Protein AF-A0A9X3DF32-F1 (afdb_monomer)

pLDDT: mean 88.27, std 15.19, range [35.31, 98.75]

Solvent-accessible surface area (backbone atoms only — not comparable to full-atom values): 14209 Å² total; per-residue (Å²): 142,81,86,82,78,83,81,80,78,79,77,72,54,71,58,61,55,16,56,34,82,54,33,46,72,57,99,49,36,36,21,33,67,33,23,37,42,31,46,36,68,63,51,36,52,35,38,39,35,19,18,46,35,99,80,64,80,53,71,38,83,67,62,45,58,35,41,64,46,52,42,48,76,46,46,18,58,35,102,88,40,64,68,67,68,46,71,73,42,66,46,81,76,44,82,44,66,54,36,41,29,36,37,12,28,32,34,43,93,45,34,39,39,38,30,38,37,39,36,38,53,81,36,41,30,46,37,45,32,39,38,34,26,68,31,67,48,53,29,51,28,43,36,39,41,47,29,21,23,51,86,24,50,48,28,32,22,42,57,86,40,83,28,47,74,48,64,77,65,46,70,44,44,47,87,42,45,95,83,38,56,67,32,39,35,41,15,28,69,54,32,29,42,36,41,37,53,64,79,58,90,61,35,96,49,87,80,30,43,37,43,54,40,49,93,48,53,12,34,36,37,36,32,75,51,92,83,25,33,30,38,38,36,36,22,41,70,47,79,41,49,56,72,38,32,33,30,57,41,36,36,41,33,56,39,61,46,62,60,89,84,73,45,90,51,44,46,61,51,48,51,60,62,71,73,107

Sequence (276 aa):
MARSIFFILAFFSFSASAQQKPISIINKVISIYGRELEINADGFPKQIKSYYDWEFNKFGFKPTNLLYEPIHFHYFTSPKTQEKLVISTFDIISNTTDSVVWNATSSSDNISQYVRAKMSEDGFVDLRVRIKALKAVVFSTINFHIPFEKNAAKYVVGLGNHGYLRPDTVKWSWKLADKISPAVLIGNDNAALYINIDQSKKSETLSAQNGWRNDDKGTMQVNIKGSSMLTEFSTGVVSLKAGDELTFNFNLLVTPIDRKDGRRDLQKRFNKYHSR

Secondary structure (DSSP, 8-state):
-------------HHHHHT-SS-EEETTEEEETTEEEEEPTTSSEEEEEEEE-TTSSSEEEEEEE-BSS--EEEEEEETTEE--PEEEEEEEEEE-SSEEEEEEEEE-SSEEEEEEEEEETTSEEEEEEEEEESS-EEESEEEEEEEEEGGG--EEEETTEEEEEPPSEEEEEGGGTTTS-SEEEEE-SS-EEEEEE---SS-SSTTEEETTTTTTT-EEEEEEETTEEEEEEE---EEE-TT-EEE--EEEEEE---STT----HHHHHHHHHT-

Organism: NCBI:txid454586

Nearest PDB structures (foldseek):
  2cwt-assembly1_B  TM=4.378E-01  e=3.797E-04  Arthrobacter globiformis
  2yx9-assembly1_B  TM=4.466E-01  e=1.256E-03  Arthrobacter globiformis
  5kew-assembly3_F  TM=2.435E-01  e=6.879E-01  Vibrio parahaemolyticus RIMD 2210633
  5dl7-assembly1_A  TM=1.550E-01  e=1.026E-01  Acinetobacter baumannii AB307-0294
  3sy9-assembly3_C  TM=1.312E-01  e=5.242E-01  Pseudomonas aeruginosa

Structure (mmCIF, N/CA/C/O backbone):
data_AF-A0A9X3DF32-F1
#
_entry.id   AF-A0A9X3DF32-F1
#
loop_
_atom_site.group_PDB
_atom_site.id
_atom_site.type_symbol
_atom_site.label_atom_id
_atom_site.label_alt_id
_atom_site.label_comp_id
_atom_site.label_asym_id
_atom_site.label_entity_id
_atom_site.label_seq_id
_atom_site.pdbx_PDB_ins_code
_atom_site.Cartn_x
_atom_site.Cartn_y
_atom_site.Cartn_z
_atom_site.occupancy
_atom_site.B_iso_or_equiv
_atom_site.auth_seq_id
_atom_site.auth_comp_id
_atom_site.auth_asym_id
_atom_site.auth_atom_id
_atom_site.pdbx_PDB_model_num
ATOM 1 N N . MET A 1 1 ? -2.295 52.821 -28.243 1.00 39.28 1 MET A N 1
ATOM 2 C CA . MET A 1 1 ? -1.293 51.964 -27.574 1.00 39.28 1 MET A CA 1
ATOM 3 C C . MET A 1 1 ? -2.028 50.877 -26.810 1.00 39.28 1 MET A C 1
ATOM 5 O O . MET A 1 1 ? -2.664 51.191 -25.818 1.00 39.28 1 MET A O 1
ATOM 9 N N . ALA A 1 2 ? -1.984 49.631 -27.272 1.00 35.31 2 ALA A N 1
ATOM 10 C CA . ALA A 1 2 ? -2.442 48.479 -26.501 1.00 35.31 2 ALA A CA 1
ATOM 11 C C . ALA A 1 2 ? -1.429 47.356 -26.742 1.00 35.31 2 ALA A C 1
ATOM 13 O O . ALA A 1 2 ? -1.291 46.873 -27.863 1.00 35.31 2 ALA A O 1
ATOM 14 N N . ARG A 1 3 ? -0.635 47.027 -25.719 1.00 39.16 3 ARG A N 1
ATOM 15 C CA . ARG A 1 3 ? 0.293 45.894 -25.752 1.00 39.16 3 ARG A CA 1
ATOM 16 C C . ARG A 1 3 ? -0.473 44.656 -25.300 1.00 39.16 3 ARG A C 1
ATOM 18 O O . ARG A 1 3 ? -0.745 44.512 -24.113 1.00 39.16 3 ARG A O 1
ATOM 25 N N . SER A 1 4 ? -0.804 43.774 -26.238 1.00 38.38 4 SER A N 1
ATOM 26 C CA . SER A 1 4 ? -1.244 42.417 -25.914 1.00 38.38 4 SER A CA 1
ATOM 27 C C . SER A 1 4 ? -0.050 41.624 -25.390 1.00 38.38 4 SER A C 1
ATOM 29 O O . SER A 1 4 ? 0.900 41.354 -26.123 1.00 38.38 4 SER A O 1
ATOM 31 N N . ILE A 1 5 ? -0.091 41.282 -24.105 1.00 43.88 5 ILE A N 1
ATOM 32 C CA . ILE A 1 5 ? 0.831 40.337 -23.475 1.00 43.88 5 ILE A CA 1
ATOM 33 C C . ILE A 1 5 ? 0.332 38.935 -23.831 1.00 43.88 5 ILE A C 1
ATOM 35 O O . ILE A 1 5 ? -0.721 38.507 -23.364 1.00 43.88 5 ILE A O 1
ATOM 39 N N . PHE A 1 6 ? 1.075 38.228 -24.681 1.00 35.78 6 PHE A N 1
ATOM 40 C CA . PHE A 1 6 ? 0.884 36.797 -24.900 1.00 35.78 6 PHE A CA 1
ATOM 41 C C . PHE A 1 6 ? 1.373 36.044 -23.656 1.00 35.78 6 PHE A C 1
ATOM 43 O O . PHE A 1 6 ? 2.575 35.941 -23.417 1.00 35.78 6 PHE A O 1
ATOM 50 N N . PHE A 1 7 ? 0.446 35.504 -22.866 1.00 38.59 7 PHE A N 1
ATOM 51 C CA . PHE A 1 7 ? 0.762 34.452 -21.903 1.00 38.59 7 PHE A CA 1
ATOM 52 C C . PHE A 1 7 ? 0.929 33.138 -22.673 1.00 38.59 7 PHE A C 1
ATOM 54 O O . PHE A 1 7 ? -0.046 32.528 -23.106 1.00 38.59 7 PHE A O 1
ATOM 61 N N . ILE A 1 8 ? 2.173 32.701 -22.861 1.00 37.88 8 ILE A N 1
ATOM 62 C CA . ILE A 1 8 ? 2.468 31.340 -23.311 1.00 37.88 8 ILE A CA 1
ATOM 63 C C . ILE A 1 8 ? 2.260 30.425 -22.099 1.00 37.88 8 ILE A C 1
ATOM 65 O O . ILE A 1 8 ? 3.130 30.320 -21.237 1.00 37.88 8 ILE A O 1
ATOM 69 N N . LEU A 1 9 ? 1.097 29.771 -22.010 1.00 38.19 9 LEU A N 1
ATOM 70 C CA . LEU A 1 9 ? 0.950 28.586 -21.164 1.00 38.19 9 LEU A CA 1
ATOM 71 C C . LEU A 1 9 ? 1.802 27.475 -21.787 1.00 38.19 9 LEU A C 1
ATOM 73 O O . LEU A 1 9 ? 1.407 26.853 -22.774 1.00 38.19 9 LEU A O 1
ATOM 77 N N . ALA A 1 10 ? 2.982 27.230 -21.226 1.00 38.69 10 ALA A N 1
ATOM 78 C CA . ALA A 1 10 ? 3.775 26.059 -21.563 1.00 38.69 10 ALA A CA 1
ATOM 79 C C . ALA A 1 10 ? 3.052 24.804 -21.044 1.00 38.69 10 ALA A C 1
ATOM 81 O O . ALA A 1 10 ? 3.208 24.407 -19.891 1.00 38.69 10 ALA A O 1
ATOM 82 N N . PHE A 1 11 ? 2.248 24.173 -21.901 1.00 38.78 11 PHE A N 1
ATOM 83 C CA . PHE A 1 11 ? 1.835 22.787 -21.713 1.00 38.78 11 PHE A CA 1
ATOM 84 C C . PHE A 1 11 ? 3.073 21.907 -21.906 1.00 38.78 11 PHE A C 1
ATOM 86 O O . PHE A 1 11 ? 3.357 21.444 -23.009 1.00 38.78 11 PHE A O 1
ATOM 93 N N . PHE A 1 12 ? 3.840 21.682 -20.839 1.00 43.97 12 PHE A N 1
ATOM 94 C CA . PHE A 1 12 ? 4.735 20.532 -20.818 1.00 43.97 12 PHE A CA 1
ATOM 95 C C . PHE A 1 12 ? 3.859 19.288 -20.974 1.00 43.97 12 PHE A C 1
ATOM 97 O O . PHE A 1 12 ? 3.028 18.984 -20.120 1.00 43.97 12 PHE A O 1
ATOM 104 N N . SER A 1 13 ? 3.999 18.590 -22.100 1.00 51.50 13 SER A N 1
ATOM 105 C CA . SER A 1 13 ? 3.385 17.279 -22.293 1.00 51.50 13 SER A CA 1
ATOM 106 C C . SER A 1 13 ? 3.811 16.373 -21.134 1.00 51.50 13 SER A C 1
ATOM 108 O O . SER A 1 13 ? 5.007 16.301 -20.863 1.00 51.50 13 SER A O 1
ATOM 110 N N . PHE A 1 14 ? 2.881 15.676 -20.474 1.00 55.56 14 PHE A N 1
ATOM 111 C CA . PHE A 1 14 ? 3.144 14.801 -19.312 1.00 55.56 14 PHE A CA 1
ATOM 112 C C . PHE A 1 14 ? 4.290 13.787 -19.524 1.00 55.56 14 PHE A C 1
ATOM 114 O O . PHE A 1 14 ? 4.985 13.408 -18.587 1.00 55.56 14 PHE A O 1
ATOM 121 N N . SER A 1 15 ? 4.575 13.398 -20.772 1.00 59.59 15 SER A N 1
ATOM 122 C CA . SER A 1 15 ? 5.744 12.573 -21.093 1.00 59.59 15 SER A CA 1
ATOM 123 C C . SER A 1 15 ? 7.075 13.251 -20.755 1.00 59.59 15 SER A C 1
ATOM 125 O O . SER A 1 15 ? 8.025 12.549 -20.459 1.00 59.59 15 SER A O 1
ATOM 127 N N . ALA A 1 16 ? 7.174 14.581 -20.799 1.00 61.19 16 ALA A N 1
ATOM 128 C CA . ALA A 1 16 ? 8.402 15.329 -20.532 1.00 61.19 16 ALA A CA 1
ATOM 129 C C . ALA A 1 16 ? 8.668 15.518 -19.028 1.00 61.19 16 ALA A C 1
ATOM 131 O O . ALA A 1 16 ? 9.825 15.479 -18.615 1.00 61.19 16 ALA A O 1
ATOM 132 N N . SER A 1 17 ? 7.628 15.676 -18.197 1.00 62.31 17 SER A N 1
ATOM 133 C CA . SER A 1 17 ? 7.782 15.779 -16.735 1.00 62.31 17 SER A CA 1
ATOM 134 C C . SER A 1 17 ? 8.266 14.468 -16.126 1.00 62.31 17 SER A C 1
ATOM 136 O O . SER A 1 17 ? 9.195 14.475 -15.322 1.00 62.31 17 SER A O 1
ATOM 138 N N . ALA A 1 18 ? 7.724 13.335 -16.582 1.00 63.16 18 ALA A N 1
ATOM 139 C CA . ALA A 1 18 ? 8.138 12.015 -16.113 1.00 63.16 18 ALA A CA 1
ATOM 140 C C . ALA A 1 18 ? 9.638 11.748 -16.341 1.00 63.16 18 ALA A C 1
ATOM 142 O O . ALA A 1 18 ? 10.252 11.011 -15.578 1.00 63.16 18 ALA A O 1
ATOM 143 N N . GLN A 1 19 ? 10.250 12.342 -17.371 1.00 69.56 19 GLN A N 1
ATOM 144 C CA . GLN A 1 19 ? 11.647 12.104 -17.772 1.00 69.56 19 GLN A CA 1
ATOM 145 C C . GLN A 1 19 ? 12.679 12.874 -16.938 1.00 69.56 19 GLN A C 1
ATOM 147 O O . GLN A 1 19 ? 13.881 12.681 -17.128 1.00 69.56 19 GLN A O 1
ATOM 152 N N . GLN A 1 20 ? 12.233 13.736 -16.025 1.00 64.44 20 GLN A N 1
ATOM 153 C CA . GLN A 1 20 ? 13.114 14.594 -15.244 1.00 64.44 20 GLN A CA 1
ATOM 154 C C . GLN A 1 20 ? 13.961 13.799 -14.236 1.00 64.44 20 GLN A C 1
ATOM 156 O O . GLN A 1 20 ? 13.530 12.807 -13.639 1.00 64.44 20 GLN A O 1
ATOM 161 N N . LYS A 1 21 ? 15.191 14.285 -14.055 1.00 71.44 21 LYS A N 1
ATOM 162 C CA . LYS A 1 21 ? 15.968 14.166 -12.819 1.00 71.44 21 LYS A CA 1
ATOM 163 C C . LYS A 1 21 ? 16.263 15.597 -12.360 1.00 71.44 21 LYS A C 1
ATOM 165 O O . LYS A 1 21 ? 16.698 16.378 -13.214 1.00 71.44 21 LYS A O 1
ATOM 170 N N . PRO A 1 22 ? 16.057 15.965 -11.083 1.00 82.94 22 PRO A N 1
ATOM 171 C CA . PRO A 1 22 ? 15.683 15.136 -9.920 1.00 82.94 22 PRO A CA 1
ATOM 172 C C . PRO A 1 22 ? 14.179 14.792 -9.826 1.00 82.94 22 PRO A C 1
ATOM 174 O O . PRO A 1 22 ? 13.405 15.193 -10.694 1.00 82.94 22 PRO A O 1
ATOM 177 N N . ILE A 1 23 ? 13.780 14.039 -8.783 1.00 92.88 23 ILE A N 1
ATOM 178 C CA . ILE A 1 23 ? 12.362 13.836 -8.415 1.00 92.88 23 ILE A CA 1
ATOM 179 C C . ILE A 1 23 ? 11.654 15.186 -8.293 1.00 92.88 23 ILE A C 1
ATOM 181 O O . ILE A 1 23 ? 12.213 16.151 -7.772 1.00 92.88 23 ILE A O 1
ATOM 185 N N . SER A 1 24 ? 10.419 15.261 -8.781 1.00 91.88 24 SER A N 1
ATOM 186 C CA . SER A 1 24 ? 9.608 16.471 -8.686 1.00 91.88 24 SER A CA 1
ATOM 187 C C . SER A 1 24 ? 8.144 16.133 -8.441 1.00 91.88 24 SER A C 1
ATOM 189 O O . SER A 1 24 ? 7.684 15.028 -8.730 1.00 91.88 24 SER A O 1
ATOM 191 N N . ILE A 1 25 ? 7.400 17.091 -7.891 1.00 94.31 25 ILE A N 1
ATOM 192 C CA . ILE A 1 25 ? 5.952 16.996 -7.726 1.00 94.31 25 ILE A CA 1
ATOM 193 C C . ILE A 1 25 ? 5.274 18.228 -8.314 1.00 94.31 25 ILE A C 1
ATOM 195 O O . ILE A 1 25 ? 5.656 19.362 -8.028 1.00 94.31 25 ILE A O 1
ATOM 199 N N . ILE A 1 26 ? 4.239 17.992 -9.118 1.00 92.81 26 ILE A N 1
ATOM 200 C CA . ILE A 1 26 ? 3.313 19.022 -9.589 1.00 92.81 26 ILE A CA 1
ATOM 201 C C . ILE A 1 26 ? 1.916 18.601 -9.145 1.00 92.81 26 ILE A C 1
ATOM 203 O O . ILE A 1 26 ? 1.429 17.527 -9.505 1.00 92.81 26 ILE A O 1
ATOM 207 N N . ASN A 1 27 ? 1.267 19.443 -8.342 1.00 90.94 27 ASN A N 1
ATOM 208 C CA . ASN A 1 27 ? 0.011 19.127 -7.662 1.00 90.94 27 ASN A CA 1
ATOM 209 C C . ASN A 1 27 ? 0.129 17.850 -6.807 1.00 90.94 27 ASN A C 1
ATOM 211 O O . ASN A 1 27 ? 0.682 17.889 -5.714 1.00 90.94 27 ASN A O 1
ATOM 215 N N . LYS A 1 28 ? -0.385 16.720 -7.303 1.00 95.88 28 LYS A N 1
ATOM 216 C CA . LYS A 1 28 ? -0.351 15.404 -6.643 1.00 95.88 28 LYS A CA 1
ATOM 217 C C . LYS A 1 28 ? 0.344 14.342 -7.491 1.00 95.88 28 LYS A C 1
ATOM 219 O O . LYS A 1 28 ? 0.164 13.157 -7.247 1.00 95.88 28 LYS A O 1
ATOM 224 N N . VAL A 1 29 ? 1.091 14.748 -8.513 1.00 97.06 29 VAL A N 1
ATOM 225 C CA . VAL A 1 29 ? 1.798 13.829 -9.407 1.00 97.06 29 VAL A CA 1
ATOM 226 C C . VAL A 1 29 ? 3.285 13.950 -9.141 1.00 97.06 29 VAL A C 1
ATOM 228 O O . VAL A 1 29 ? 3.892 14.973 -9.457 1.00 97.06 29 VAL A O 1
ATOM 231 N N . ILE A 1 30 ? 3.858 12.904 -8.554 1.00 96.00 30 ILE A N 1
ATOM 232 C CA . ILE A 1 30 ? 5.300 12.757 -8.397 1.00 96.00 30 ILE A CA 1
ATOM 233 C C . ILE A 1 30 ? 5.857 12.164 -9.689 1.00 96.00 30 ILE A C 1
ATOM 235 O O . ILE A 1 30 ? 5.393 11.115 -10.132 1.00 96.00 30 ILE A O 1
ATOM 239 N N . SER A 1 31 ? 6.857 12.815 -10.274 1.00 93.62 31 SER A N 1
ATOM 240 C CA . SER A 1 31 ? 7.553 12.380 -11.486 1.00 93.62 31 SER A CA 1
ATOM 241 C C . SER A 1 31 ? 8.985 11.965 -11.160 1.00 93.62 31 SER A C 1
ATOM 243 O O . SER A 1 31 ? 9.713 12.711 -10.505 1.00 93.62 31 SER A O 1
ATOM 245 N N . ILE A 1 32 ? 9.389 10.777 -11.622 1.00 89.88 32 ILE A N 1
ATOM 246 C CA . ILE A 1 32 ? 10.754 10.255 -11.481 1.00 89.88 32 ILE A CA 1
ATOM 247 C C . ILE A 1 32 ? 11.161 9.377 -12.663 1.00 89.88 32 ILE A C 1
ATOM 249 O O . ILE A 1 32 ? 10.670 8.259 -12.813 1.00 89.88 32 ILE A O 1
ATOM 253 N N . TYR A 1 33 ? 12.143 9.821 -13.448 1.00 87.25 33 TYR A N 1
ATOM 254 C CA . TYR A 1 33 ? 12.841 9.021 -14.466 1.00 87.25 33 TYR A CA 1
ATOM 255 C C . TYR A 1 33 ? 11.955 7.992 -15.207 1.00 87.25 33 TYR A C 1
ATOM 257 O O . TYR A 1 33 ? 12.022 6.784 -14.967 1.00 87.25 33 TYR A O 1
ATOM 265 N N . GLY A 1 34 ? 11.077 8.490 -16.074 1.00 88.50 34 GLY A N 1
ATOM 266 C CA . GLY A 1 34 ? 10.137 7.711 -16.876 1.00 88.50 34 GLY A CA 1
ATOM 267 C C . GLY A 1 34 ? 8.926 7.169 -16.131 1.00 88.50 34 GLY A C 1
ATOM 268 O O . GLY A 1 34 ? 8.205 6.354 -16.700 1.00 88.50 34 GLY A O 1
ATOM 269 N N . ARG A 1 35 ? 8.693 7.557 -14.876 1.00 91.62 35 ARG A N 1
ATOM 270 C CA . ARG A 1 35 ? 7.574 7.065 -14.066 1.00 91.62 35 ARG A CA 1
ATOM 271 C C . ARG A 1 35 ? 6.830 8.211 -13.406 1.00 91.62 35 ARG A C 1
ATOM 273 O O . ARG A 1 35 ? 7.420 9.238 -13.080 1.00 91.62 35 ARG A O 1
ATOM 280 N N . GLU A 1 36 ? 5.550 7.979 -13.154 1.00 94.75 36 GLU A N 1
ATOM 281 C CA . GLU A 1 36 ? 4.712 8.868 -12.355 1.00 94.75 36 GLU A CA 1
ATOM 282 C C . GLU A 1 36 ? 3.979 8.084 -11.267 1.00 94.75 36 GLU A C 1
ATOM 284 O O . GLU A 1 36 ? 3.509 6.968 -11.506 1.00 94.75 36 GLU A O 1
ATOM 289 N N . LEU A 1 37 ? 3.844 8.699 -10.095 1.00 97.38 37 LEU A N 1
ATOM 290 C CA . LEU A 1 37 ? 2.912 8.297 -9.048 1.00 97.38 37 LEU A CA 1
ATOM 291 C C . LEU A 1 37 ? 1.946 9.457 -8.810 1.00 97.38 37 LEU A C 1
ATOM 293 O O . LEU A 1 37 ? 2.331 10.515 -8.316 1.00 97.38 37 LEU A O 1
ATOM 297 N N . GLU A 1 38 ? 0.686 9.259 -9.180 1.00 98.25 38 GLU A N 1
ATOM 298 C CA . GLU A 1 38 ? -0.403 10.169 -8.838 1.00 98.25 38 GLU A CA 1
ATOM 299 C C . GLU A 1 38 ? -0.945 9.793 -7.457 1.00 98.25 38 GLU A C 1
ATOM 301 O O . GLU A 1 38 ? -1.233 8.625 -7.200 1.00 98.25 38 GLU A O 1
ATOM 306 N N . ILE A 1 39 ? -1.096 10.776 -6.574 1.00 98.56 39 ILE A N 1
ATOM 307 C CA . ILE A 1 39 ? -1.571 10.608 -5.202 1.00 98.56 39 ILE A CA 1
ATOM 308 C C . ILE A 1 39 ? -3.046 11.016 -5.135 1.00 98.56 39 ILE A C 1
ATOM 310 O O . ILE A 1 39 ? -3.444 12.084 -5.611 1.00 98.56 39 ILE A O 1
ATOM 314 N N . ASN A 1 40 ? -3.873 10.167 -4.536 1.00 98.00 40 ASN A N 1
ATOM 315 C CA . ASN A 1 40 ? -5.269 10.464 -4.262 1.00 98.00 40 ASN A CA 1
ATOM 316 C C . ASN A 1 40 ? -5.400 11.420 -3.060 1.00 98.00 40 ASN A C 1
ATOM 318 O O . ASN A 1 40 ? -4.459 11.652 -2.303 1.00 98.00 40 ASN A O 1
ATOM 322 N N . ALA A 1 41 ? -6.573 12.023 -2.873 1.00 97.19 41 ALA A N 1
ATOM 323 C CA . ALA A 1 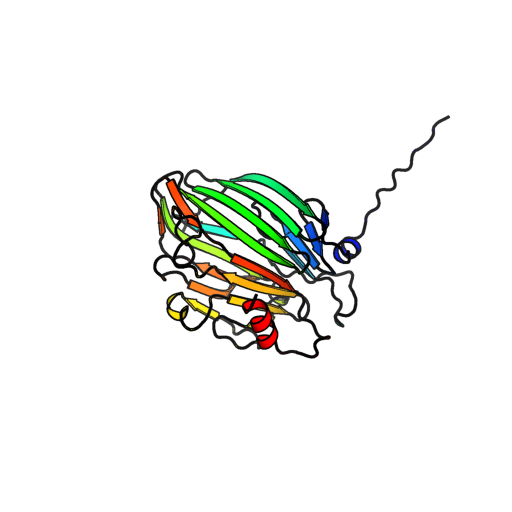41 ? -6.777 12.989 -1.794 1.00 97.19 41 ALA A CA 1
ATOM 324 C C . ALA A 1 41 ? -6.730 12.378 -0.377 1.00 97.19 41 ALA A C 1
ATOM 326 O O . ALA A 1 41 ? -6.456 13.104 0.568 1.00 97.19 41 ALA A O 1
ATOM 327 N N . ASP A 1 42 ? -6.915 11.065 -0.246 1.00 97.75 42 ASP A N 1
ATOM 328 C CA . ASP A 1 42 ? -6.745 10.298 0.997 1.00 97.75 42 ASP A CA 1
ATOM 329 C C . ASP A 1 42 ? -5.277 9.925 1.298 1.00 97.75 42 ASP A C 1
ATOM 331 O O . ASP A 1 42 ? -4.992 9.282 2.307 1.00 97.75 42 ASP A O 1
ATOM 335 N N . GLY A 1 43 ? -4.336 10.332 0.439 1.00 98.31 43 GLY A N 1
ATOM 336 C CA . GLY A 1 43 ? -2.904 10.097 0.603 1.00 98.31 43 GLY A CA 1
ATOM 337 C C . GLY A 1 43 ? -2.384 8.791 -0.001 1.00 98.31 43 GLY A C 1
ATOM 338 O O . GLY A 1 43 ? -1.165 8.599 -0.008 1.00 98.31 43 GLY A O 1
ATOM 339 N N . PHE A 1 44 ? -3.247 7.921 -0.538 1.00 98.69 44 PHE A N 1
ATOM 340 C CA . PHE A 1 44 ? -2.831 6.679 -1.199 1.00 98.69 44 PHE A CA 1
ATOM 341 C C . PHE A 1 44 ? -2.529 6.872 -2.692 1.00 98.69 44 PHE A C 1
ATOM 343 O O . PHE A 1 44 ? -3.002 7.829 -3.307 1.00 98.69 44 PHE A O 1
ATOM 350 N N . PRO A 1 45 ? -1.755 5.970 -3.324 1.00 98.56 45 PRO A N 1
ATOM 351 C CA . PRO A 1 45 ? -1.547 6.013 -4.769 1.00 98.56 45 PRO A CA 1
ATOM 352 C C . PRO A 1 45 ? -2.861 5.861 -5.552 1.00 98.56 45 PRO A C 1
ATOM 354 O O . PRO A 1 45 ? -3.575 4.870 -5.417 1.00 98.56 45 PRO A O 1
ATOM 357 N N . LYS A 1 46 ? -3.149 6.841 -6.410 1.00 98.62 46 LYS A N 1
ATOM 358 C CA . LYS A 1 46 ? -4.274 6.859 -7.354 1.00 98.62 46 LYS A CA 1
ATOM 359 C C . LYS A 1 46 ? -3.953 6.118 -8.645 1.00 98.62 46 LYS A C 1
ATOM 361 O O . LYS A 1 46 ? -4.781 5.373 -9.155 1.00 98.62 46 LYS A O 1
ATOM 366 N N . GLN A 1 47 ? -2.770 6.367 -9.196 1.00 98.00 47 GLN A N 1
ATOM 367 C CA . GLN A 1 47 ? -2.299 5.747 -10.427 1.00 98.00 47 GLN A CA 1
ATOM 368 C C . GLN A 1 47 ? -0.773 5.707 -10.421 1.00 98.00 47 GLN A C 1
ATOM 370 O O . GLN A 1 47 ? -0.119 6.618 -9.918 1.00 98.00 47 GLN A O 1
ATOM 375 N N . ILE A 1 48 ? -0.213 4.656 -11.009 1.00 97.06 48 ILE A N 1
ATOM 376 C CA . ILE A 1 48 ? 1.220 4.510 -11.233 1.00 97.06 48 ILE A CA 1
ATOM 377 C C . ILE A 1 48 ? 1.422 4.289 -12.728 1.00 97.06 48 ILE A C 1
ATOM 379 O O . ILE A 1 48 ? 0.825 3.385 -13.314 1.00 97.06 48 ILE A O 1
ATOM 383 N N . LYS A 1 49 ? 2.258 5.120 -13.348 1.00 94.88 49 LYS A N 1
ATOM 384 C CA . LYS A 1 49 ? 2.521 5.074 -14.789 1.00 94.88 49 LYS A CA 1
ATOM 385 C C . LYS A 1 49 ? 3.990 4.836 -15.062 1.00 94.88 49 LYS A C 1
ATOM 387 O O . LYS A 1 49 ? 4.852 5.376 -14.374 1.00 94.88 49 LYS A O 1
ATOM 392 N N . SER A 1 50 ? 4.253 4.072 -16.112 1.00 91.62 50 SER A N 1
ATOM 393 C CA . SER A 1 50 ? 5.583 3.875 -16.676 1.00 91.62 50 SER A CA 1
ATOM 394 C C . SER A 1 50 ? 5.575 4.287 -18.143 1.00 91.62 50 SER A C 1
ATOM 396 O O . SER A 1 50 ? 4.684 3.897 -18.893 1.00 91.62 50 SER A O 1
ATOM 398 N N . TYR A 1 51 ? 6.541 5.105 -18.544 1.00 90.38 51 TYR A N 1
ATOM 399 C CA . TYR A 1 51 ? 6.659 5.674 -19.886 1.00 90.38 51 TYR A CA 1
ATOM 400 C C . TYR A 1 51 ? 7.778 5.023 -20.693 1.00 90.38 51 TYR A C 1
ATOM 402 O O . TYR A 1 51 ? 8.118 5.526 -21.755 1.00 90.38 51 TYR A O 1
ATOM 410 N N . TYR A 1 52 ? 8.385 3.934 -20.224 1.00 85.75 52 TYR A N 1
ATOM 411 C CA . TYR A 1 52 ? 9.415 3.259 -21.010 1.00 85.75 52 TYR A CA 1
ATOM 412 C C . TYR A 1 52 ? 8.835 2.713 -22.318 1.00 85.75 52 TYR A C 1
ATOM 414 O O . TYR A 1 52 ? 7.685 2.273 -22.367 1.00 85.75 52 TYR A O 1
ATOM 422 N N . ASP A 1 53 ? 9.619 2.747 -23.389 1.00 80.56 53 ASP A N 1
ATOM 423 C CA . ASP A 1 53 ? 9.264 2.071 -24.632 1.00 80.56 53 ASP A CA 1
ATOM 424 C C . ASP A 1 53 ? 9.472 0.549 -24.532 1.00 80.56 53 ASP A C 1
ATOM 426 O O . ASP A 1 53 ? 9.883 0.016 -23.502 1.00 80.56 53 ASP A O 1
ATOM 430 N N . TRP A 1 54 ? 9.152 -0.184 -25.600 1.00 75.38 54 TRP A N 1
ATOM 431 C CA . TRP A 1 54 ? 9.263 -1.649 -25.619 1.00 75.38 54 TRP A CA 1
ATOM 432 C C . TRP A 1 54 ? 10.721 -2.153 -25.567 1.00 75.38 54 TRP A C 1
ATOM 434 O O . TRP A 1 54 ? 10.963 -3.320 -25.233 1.00 75.38 54 TRP A O 1
ATOM 444 N N . GLU A 1 55 ? 11.685 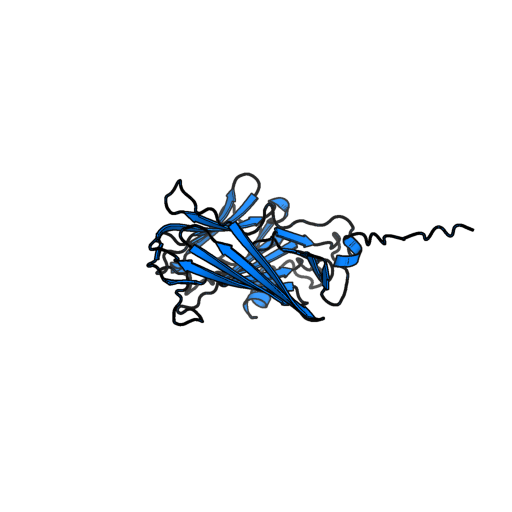-1.284 -25.888 1.00 73.81 55 GLU A N 1
ATOM 445 C CA . GLU A 1 55 ? 13.124 -1.540 -25.768 1.00 73.81 55 GLU A CA 1
ATOM 446 C C . GLU A 1 55 ? 13.672 -1.185 -24.374 1.00 73.81 55 GLU A C 1
ATOM 448 O O . GLU A 1 55 ? 14.815 -1.524 -24.059 1.00 73.81 55 GLU A O 1
ATOM 453 N N . PHE A 1 56 ? 12.870 -0.521 -23.530 1.00 74.50 56 PHE A N 1
ATOM 454 C CA . PHE A 1 56 ? 13.228 -0.006 -22.201 1.00 74.50 56 PHE A CA 1
ATOM 455 C C . PHE A 1 56 ? 14.507 0.836 -22.199 1.00 74.50 56 PHE A C 1
ATOM 457 O O . PHE A 1 56 ? 15.255 0.888 -21.219 1.00 74.50 56 PHE A O 1
ATOM 464 N N . ASN A 1 57 ? 14.795 1.488 -23.322 1.00 71.88 57 ASN A N 1
ATOM 465 C CA . ASN A 1 57 ? 15.990 2.305 -23.496 1.00 71.88 57 ASN A CA 1
ATOM 466 C C . ASN A 1 57 ? 15.660 3.782 -23.725 1.00 71.88 57 ASN A C 1
ATOM 468 O O . ASN A 1 57 ? 16.551 4.616 -23.549 1.00 71.88 57 ASN A O 1
ATOM 472 N N . LYS A 1 58 ? 14.401 4.081 -24.051 1.00 79.19 58 LYS A N 1
ATOM 473 C CA . LYS A 1 58 ? 13.844 5.414 -24.249 1.00 79.19 58 LYS A CA 1
ATOM 474 C C . LYS A 1 58 ? 12.490 5.505 -23.559 1.00 79.19 58 LYS A C 1
ATOM 476 O O . LYS A 1 58 ? 11.957 4.532 -23.021 1.00 79.19 58 LYS A O 1
ATOM 481 N N . PHE A 1 59 ? 11.931 6.704 -23.598 1.00 83.44 59 PHE A N 1
ATOM 482 C CA . PHE A 1 59 ? 10.596 6.980 -23.107 1.00 83.44 59 PHE A CA 1
ATOM 483 C C . PHE A 1 59 ? 9.645 7.191 -24.286 1.00 83.44 59 PHE A C 1
ATOM 485 O O . PHE A 1 59 ? 9.934 7.964 -25.199 1.00 83.44 59 PHE A O 1
ATOM 492 N N . GLY A 1 60 ? 8.522 6.483 -24.274 1.00 80.50 60 GLY A N 1
ATOM 493 C CA . GLY A 1 60 ? 7.411 6.672 -25.192 1.00 80.50 60 GLY A CA 1
ATOM 494 C C . GLY A 1 60 ? 6.407 7.712 -24.690 1.00 80.50 60 GLY A C 1
ATOM 495 O O . GLY A 1 60 ? 6.457 8.187 -23.557 1.00 80.50 60 GLY A O 1
ATOM 496 N N . PHE A 1 61 ? 5.446 8.044 -25.552 1.00 79.94 61 PHE A N 1
ATOM 497 C CA . PHE A 1 61 ? 4.378 9.000 -25.239 1.00 79.94 61 PHE A CA 1
ATOM 498 C C . PHE A 1 61 ? 3.162 8.358 -24.560 1.00 79.94 61 PHE A C 1
ATOM 500 O O . PHE A 1 61 ? 2.405 9.041 -23.875 1.00 79.94 61 PHE A O 1
ATOM 507 N N . LYS A 1 62 ? 2.960 7.048 -24.751 1.00 87.44 62 LYS A N 1
ATOM 508 C CA . LYS A 1 62 ? 1.843 6.303 -24.164 1.00 87.44 62 LYS A CA 1
ATOM 509 C C . LYS A 1 62 ? 2.313 5.589 -22.892 1.00 87.44 62 LYS A C 1
ATOM 511 O O . LYS A 1 62 ? 3.182 4.725 -23.004 1.00 87.44 62 LYS A O 1
ATOM 516 N N . PRO A 1 63 ? 1.742 5.897 -21.716 1.00 91.44 63 PRO A N 1
ATOM 517 C CA . PRO A 1 63 ? 2.108 5.204 -20.493 1.00 91.44 63 PRO A CA 1
ATOM 518 C C . PRO A 1 63 ? 1.519 3.791 -20.437 1.00 91.44 63 PRO A C 1
ATOM 520 O O . PRO A 1 63 ? 0.424 3.528 -20.944 1.00 91.44 63 PRO A O 1
ATOM 523 N N . THR A 1 64 ? 2.215 2.906 -19.731 1.00 91.75 64 THR A N 1
ATOM 524 C CA . THR A 1 64 ? 1.629 1.710 -19.125 1.00 91.75 64 THR A CA 1
ATOM 525 C C . THR A 1 64 ? 1.071 2.098 -17.761 1.00 91.75 64 THR A C 1
ATOM 527 O O . THR A 1 64 ? 1.836 2.429 -16.854 1.00 91.75 64 THR A O 1
ATOM 530 N N . ASN A 1 65 ? -0.255 2.066 -17.620 1.00 95.19 65 A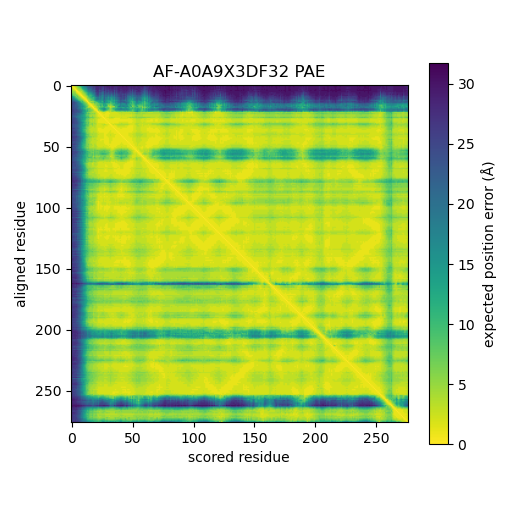SN A N 1
ATOM 531 C CA . ASN A 1 65 ? -0.922 2.201 -16.326 1.00 95.19 65 ASN A CA 1
ATOM 532 C C . ASN A 1 65 ? -0.800 0.888 -15.553 1.00 95.19 65 ASN A C 1
ATOM 534 O O . ASN A 1 65 ? -0.962 -0.189 -16.129 1.00 95.19 65 ASN A O 1
ATOM 538 N N . LEU A 1 66 ? -0.529 0.985 -14.256 1.00 96.19 66 LEU A N 1
ATOM 539 C CA . LEU A 1 66 ? -0.372 -0.180 -13.395 1.00 96.19 66 LEU A CA 1
ATOM 540 C C . LEU A 1 66 ? -1.633 -0.473 -12.582 1.00 96.19 66 LEU A C 1
ATOM 542 O O . LEU A 1 66 ? -1.964 -1.641 -12.384 1.00 96.19 66 LEU A O 1
ATOM 546 N N . LEU A 1 67 ? -2.326 0.569 -12.121 1.00 98.00 67 LEU A N 1
ATOM 547 C CA . LEU A 1 67 ? -3.491 0.454 -11.247 1.00 98.00 67 LEU A CA 1
ATOM 548 C C . LEU A 1 67 ? -4.787 0.603 -12.047 1.00 98.00 67 LEU A C 1
ATOM 550 O O . LEU A 1 67 ? -4.911 1.517 -12.861 1.00 98.00 67 LEU A O 1
ATOM 554 N N . TYR A 1 68 ? -5.742 -0.287 -11.792 1.00 98.12 68 TYR A N 1
ATOM 555 C CA . TYR A 1 68 ? -7.086 -0.243 -12.374 1.00 98.12 68 TYR A CA 1
ATOM 556 C C . TYR A 1 68 ? -7.975 0.790 -11.659 1.00 98.12 68 TYR A C 1
ATOM 558 O O . TYR A 1 68 ? -8.788 1.469 -12.278 1.00 98.12 68 TYR A O 1
ATOM 566 N N . GLU A 1 69 ? -7.786 0.943 -10.349 1.00 97.62 69 GLU A N 1
ATOM 567 C CA . GLU A 1 69 ? -8.415 1.962 -9.502 1.00 97.62 69 GLU A CA 1
ATOM 568 C C . GLU A 1 69 ? -7.427 2.355 -8.376 1.00 97.62 69 GLU A C 1
ATOM 570 O O . GLU A 1 69 ? -6.398 1.688 -8.214 1.00 97.62 69 GLU A O 1
ATOM 575 N N . PRO A 1 70 ? -7.678 3.434 -7.610 1.00 98.50 70 PRO A N 1
ATOM 576 C CA . PRO A 1 70 ? -6.793 3.845 -6.520 1.00 98.50 70 PRO A CA 1
ATOM 577 C C . PRO A 1 70 ? -6.563 2.729 -5.499 1.00 98.50 70 PRO A C 1
ATOM 579 O O . PRO A 1 70 ? -7.462 1.937 -5.229 1.00 98.50 70 PRO A O 1
ATOM 582 N N . ILE A 1 71 ? -5.386 2.697 -4.877 1.00 98.69 71 ILE A N 1
ATOM 583 C CA . ILE A 1 71 ? -5.135 1.860 -3.698 1.00 98.69 71 ILE A CA 1
ATOM 584 C C . ILE A 1 71 ? -5.992 2.383 -2.544 1.00 98.69 71 ILE A C 1
ATOM 586 O O . ILE A 1 71 ? -6.008 3.586 -2.295 1.00 98.69 71 ILE A O 1
ATOM 590 N N . HIS A 1 72 ? -6.697 1.502 -1.835 1.00 98.25 72 HIS A N 1
ATOM 591 C CA . HIS A 1 72 ? -7.638 1.928 -0.796 1.00 98.25 72 HIS A CA 1
ATOM 592 C C . HIS A 1 72 ? -7.873 0.865 0.280 1.00 98.25 72 HIS A C 1
ATOM 594 O O . HIS A 1 72 ? -7.579 -0.320 0.109 1.00 98.25 72 HIS A O 1
ATOM 600 N N . PHE A 1 73 ? -8.446 1.316 1.396 1.00 98.44 73 PHE A N 1
ATOM 601 C CA . PHE A 1 73 ? -8.974 0.457 2.449 1.00 98.44 73 PHE A CA 1
ATOM 602 C C . PHE A 1 73 ? -10.503 0.403 2.402 1.00 98.44 73 PHE A C 1
ATOM 604 O O . PHE A 1 73 ? -11.168 1.39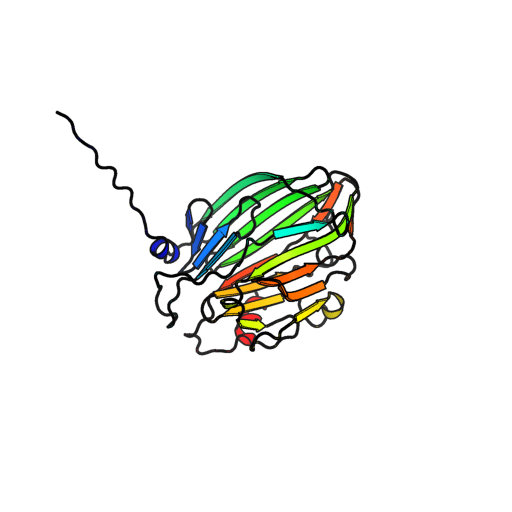9 2.119 1.00 98.44 73 PHE A O 1
ATOM 611 N N . HIS A 1 74 ? -11.056 -0.744 2.784 1.00 98.00 74 HIS A N 1
ATOM 612 C CA . HIS A 1 74 ? -12.445 -0.883 3.197 1.00 98.00 74 HIS A CA 1
ATOM 613 C C . HIS A 1 74 ? -12.505 -1.303 4.663 1.00 98.00 74 HIS A C 1
ATOM 615 O O . HIS A 1 74 ? -11.901 -2.300 5.054 1.00 98.00 74 HIS A O 1
ATOM 621 N N . TYR A 1 75 ? -13.281 -0.580 5.463 1.00 98.06 75 TYR A N 1
ATOM 622 C CA . TYR A 1 75 ? -13.499 -0.893 6.874 1.00 98.06 75 TYR A CA 1
ATOM 623 C C . TYR A 1 75 ? -14.933 -1.387 7.051 1.00 98.06 75 TYR A C 1
ATOM 625 O O . TYR A 1 75 ? -15.867 -0.588 7.059 1.00 98.06 75 TYR A O 1
ATOM 633 N N . PHE A 1 76 ? -15.129 -2.700 7.140 1.00 98.19 76 PHE A N 1
ATOM 634 C CA . PHE A 1 76 ? -16.459 -3.301 7.212 1.00 98.19 76 PHE A CA 1
ATOM 635 C C . PHE A 1 76 ? -16.887 -3.519 8.661 1.00 98.19 76 PHE A C 1
ATOM 637 O O . PHE A 1 76 ? -16.357 -4.407 9.325 1.00 98.19 76 PHE A O 1
ATOM 644 N N . THR A 1 77 ? -17.887 -2.787 9.150 1.00 96.56 77 THR A N 1
ATOM 645 C CA . THR A 1 77 ? -18.511 -3.038 10.468 1.00 96.56 77 THR A CA 1
ATOM 646 C C . THR A 1 77 ? -19.467 -4.229 10.443 1.00 96.56 77 THR A C 1
ATOM 648 O O . THR A 1 77 ? -19.723 -4.864 11.461 1.00 96.56 77 THR A O 1
ATOM 651 N N . SER A 1 78 ? -19.939 -4.598 9.254 1.00 94.44 78 SER A N 1
ATOM 652 C CA . SER A 1 78 ? -20.616 -5.862 8.970 1.00 94.44 78 SER A CA 1
ATOM 653 C C . SER A 1 78 ? -20.288 -6.301 7.537 1.00 94.44 78 SER A C 1
ATOM 655 O O . SER A 1 78 ? -19.839 -5.464 6.750 1.00 94.44 78 SER A O 1
ATOM 657 N N . PRO A 1 79 ? -20.594 -7.545 7.121 1.00 90.12 79 PRO A N 1
ATOM 658 C CA . PRO A 1 79 ? -20.371 -7.991 5.741 1.00 90.12 79 PRO A CA 1
ATOM 659 C C . PRO A 1 79 ? -21.035 -7.127 4.652 1.00 90.12 79 PRO A C 1
ATOM 661 O O . PRO A 1 79 ? -20.694 -7.259 3.481 1.00 90.12 79 PRO A O 1
ATOM 664 N N . LYS A 1 80 ? -22.007 -6.275 5.012 1.00 92.62 80 LYS A N 1
ATOM 665 C CA . LYS A 1 80 ? -22.736 -5.395 4.083 1.00 92.62 80 LYS A CA 1
ATOM 666 C C . LYS A 1 80 ? -22.589 -3.903 4.398 1.00 92.62 80 LYS A C 1
ATOM 668 O O . LYS A 1 80 ? -23.104 -3.082 3.644 1.00 92.62 80 LYS A O 1
ATOM 673 N N . THR A 1 81 ? -21.912 -3.545 5.488 1.00 95.81 81 THR A N 1
ATOM 674 C CA . THR A 1 81 ? -21.816 -2.158 5.962 1.00 95.81 81 THR A CA 1
ATOM 675 C C . THR A 1 81 ? -20.359 -1.750 6.056 1.00 95.81 81 THR A C 1
ATOM 677 O O . THR A 1 81 ? -19.589 -2.369 6.786 1.00 95.81 81 THR A O 1
ATOM 680 N N . GLN A 1 82 ? -19.999 -0.690 5.337 1.00 96.25 82 GLN A N 1
ATOM 681 C CA . GLN A 1 82 ? -18.655 -0.128 5.328 1.00 96.25 82 GLN A CA 1
ATOM 682 C C . GLN A 1 82 ? -18.661 1.279 5.931 1.00 96.25 82 GLN A C 1
ATOM 684 O O . GLN A 1 82 ? -19.571 2.063 5.650 1.00 96.25 82 GLN A O 1
ATOM 689 N N . GLU A 1 83 ? -17.625 1.615 6.699 1.00 96.25 83 GLU A N 1
ATOM 690 C CA . GLU A 1 83 ? -17.335 3.003 7.058 1.00 96.25 83 GLU A CA 1
ATOM 691 C C . GLU A 1 83 ? -17.099 3.840 5.802 1.00 96.25 83 GLU A C 1
ATOM 693 O O . GLU A 1 83 ? -16.387 3.437 4.874 1.00 96.25 83 GLU A O 1
ATOM 698 N N . LYS A 1 84 ? -17.6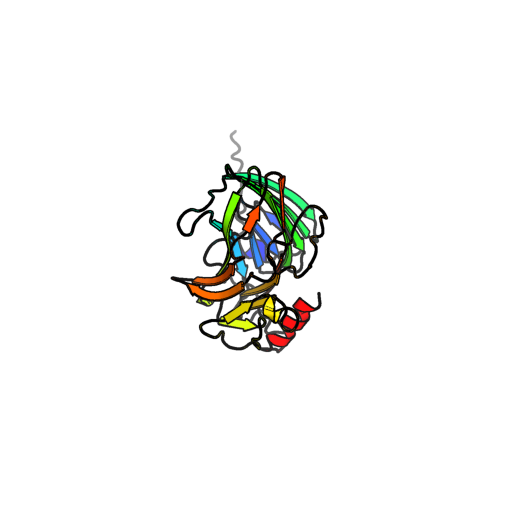71 5.042 5.799 1.00 95.88 84 LYS A N 1
ATOM 699 C CA . LYS A 1 84 ? -17.463 6.036 4.749 1.00 95.88 84 LYS A CA 1
ATOM 700 C C . LYS A 1 84 ? -16.583 7.138 5.307 1.00 95.88 84 LYS A C 1
ATOM 702 O O . LYS A 1 84 ? -17.052 7.974 6.074 1.00 95.88 84 LYS A O 1
ATOM 707 N N . LEU A 1 85 ? -15.307 7.112 4.941 1.00 97.50 85 LEU A N 1
ATOM 708 C CA . LEU A 1 85 ? -14.379 8.151 5.355 1.00 97.50 85 LEU A CA 1
ATOM 709 C C . LEU A 1 85 ? -14.548 9.380 4.462 1.00 97.50 85 LEU A C 1
ATOM 711 O O . LEU A 1 85 ? -14.605 9.281 3.237 1.00 97.50 85 LEU A O 1
ATOM 715 N N . VAL A 1 86 ? -14.604 10.539 5.100 1.00 98.00 86 VAL A N 1
ATOM 716 C CA . VAL A 1 86 ? -14.561 11.855 4.477 1.00 98.00 86 VAL A CA 1
ATOM 717 C C . VAL A 1 86 ? -13.139 12.374 4.601 1.00 98.00 86 VAL A C 1
ATOM 719 O O . VAL A 1 86 ? -12.537 12.306 5.671 1.00 98.00 86 VAL A O 1
ATOM 722 N N . ILE A 1 87 ? -12.587 12.853 3.493 1.00 97.56 87 ILE A N 1
ATOM 723 C CA . ILE A 1 87 ? -11.234 13.407 3.441 1.00 97.56 87 ILE A CA 1
ATOM 724 C C . ILE A 1 87 ? -11.245 14.783 4.106 1.00 97.56 87 ILE A C 1
ATOM 726 O O . ILE A 1 87 ? -12.096 15.613 3.788 1.00 97.56 87 ILE A O 1
ATOM 730 N N . SER A 1 88 ? -10.286 15.014 4.998 1.00 96.25 88 SER A N 1
ATOM 731 C CA . SER A 1 88 ? -10.175 16.239 5.788 1.00 96.25 88 SER A CA 1
ATOM 732 C C . SER A 1 88 ? -9.024 17.116 5.297 1.00 96.25 88 SER A C 1
ATOM 734 O O . SER A 1 88 ? -9.250 18.268 4.934 1.00 96.25 88 SER A O 1
ATOM 736 N N . THR A 1 89 ? -7.798 16.585 5.238 1.00 97.62 89 THR A N 1
ATOM 737 C CA . THR A 1 89 ? -6.615 17.339 4.779 1.00 97.62 89 THR A CA 1
ATOM 738 C C . THR A 1 89 ? -5.735 16.517 3.846 1.00 97.62 89 THR A C 1
ATOM 740 O O . THR A 1 89 ? -5.736 15.287 3.895 1.00 97.62 89 THR A O 1
ATOM 743 N N . PHE A 1 90 ? -4.967 17.215 3.010 1.00 98.12 90 PHE A N 1
ATOM 744 C CA . PHE A 1 90 ? -3.879 16.665 2.211 1.00 98.12 90 PHE A CA 1
ATOM 745 C C . PHE A 1 90 ? -2.797 17.732 2.085 1.00 98.12 90 PHE A C 1
ATOM 747 O O . PHE A 1 90 ? -3.062 18.789 1.511 1.00 98.12 90 PHE A O 1
ATOM 754 N N . ASP A 1 91 ? -1.587 17.434 2.550 1.00 97.75 91 ASP A N 1
ATOM 755 C CA . ASP A 1 91 ? -0.500 18.406 2.595 1.00 97.75 91 ASP A CA 1
ATOM 756 C C . ASP A 1 91 ? 0.805 17.804 2.067 1.00 97.75 91 ASP A C 1
ATOM 758 O O . ASP A 1 91 ? 1.224 16.713 2.466 1.00 97.75 91 ASP A O 1
ATOM 762 N N . ILE A 1 92 ? 1.493 18.547 1.194 1.00 97.94 92 ILE A N 1
ATOM 763 C CA . ILE A 1 92 ? 2.891 18.266 0.853 1.00 97.94 92 ILE A CA 1
ATOM 764 C C . ILE A 1 92 ? 3.761 18.873 1.951 1.00 97.94 92 ILE A C 1
ATOM 766 O O . ILE A 1 92 ? 3.817 20.088 2.115 1.00 97.94 92 ILE A O 1
ATOM 770 N N . ILE A 1 93 ? 4.437 18.016 2.712 1.00 97.69 93 ILE A N 1
ATOM 771 C CA . ILE A 1 93 ? 5.266 18.403 3.860 1.00 97.69 93 ILE A CA 1
ATOM 772 C C . ILE A 1 93 ? 6.661 18.834 3.398 1.00 97.69 93 ILE A C 1
ATOM 774 O O . ILE A 1 93 ? 7.256 19.746 3.966 1.00 97.69 93 ILE A O 1
ATOM 778 N N . SER A 1 94 ? 7.221 18.141 2.405 1.00 96.56 94 SER A N 1
ATOM 779 C CA . SER A 1 94 ? 8.570 18.404 1.904 1.00 96.56 94 SER A CA 1
ATOM 780 C C . SER A 1 94 ? 8.696 17.983 0.445 1.00 96.56 94 SER A C 1
ATOM 782 O O . SER A 1 94 ? 8.126 16.972 0.034 1.00 96.56 94 SER A O 1
ATOM 784 N N . ASN A 1 95 ? 9.457 18.759 -0.320 1.00 94.88 95 ASN A N 1
ATOM 785 C CA . ASN A 1 95 ? 9.808 18.491 -1.707 1.00 94.88 95 ASN A CA 1
ATOM 786 C C . ASN A 1 95 ? 11.283 18.862 -1.900 1.00 94.88 95 ASN A C 1
ATOM 788 O O . ASN A 1 95 ? 11.622 20.045 -1.950 1.00 94.88 95 ASN A O 1
ATOM 792 N N . THR A 1 96 ? 12.153 17.857 -1.938 1.00 94.06 96 THR A N 1
ATOM 793 C CA . THR A 1 96 ? 13.592 18.012 -2.175 1.00 94.06 96 THR A CA 1
ATOM 794 C C . THR A 1 96 ? 13.993 17.280 -3.449 1.00 94.06 96 THR A C 1
ATOM 796 O O . THR A 1 96 ? 13.201 16.547 -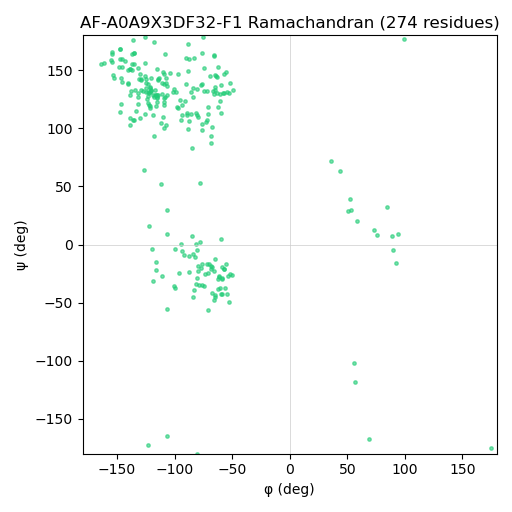4.035 1.00 94.06 96 THR A O 1
ATOM 799 N N . THR A 1 97 ? 15.250 17.430 -3.863 1.00 91.31 97 THR A N 1
ATOM 800 C CA . THR A 1 97 ? 15.804 16.699 -5.011 1.00 91.31 97 THR A CA 1
ATOM 801 C C . THR A 1 97 ? 15.882 15.190 -4.808 1.00 91.31 97 THR A C 1
ATOM 803 O O . THR A 1 97 ? 16.094 14.477 -5.783 1.00 91.31 97 THR A O 1
ATOM 806 N N . ASP A 1 98 ? 15.703 14.712 -3.574 1.00 93.88 98 ASP A N 1
ATOM 807 C CA . ASP A 1 98 ? 15.925 13.311 -3.208 1.00 93.88 98 ASP A CA 1
ATOM 808 C C . ASP A 1 98 ? 14.630 12.636 -2.746 1.00 93.88 98 ASP A C 1
ATOM 810 O O . ASP A 1 98 ? 14.526 11.406 -2.747 1.00 93.88 98 ASP A O 1
ATOM 814 N N . SER A 1 99 ? 13.634 13.419 -2.309 1.00 96.44 99 SER A N 1
ATOM 815 C CA . SER A 1 99 ? 12.364 12.872 -1.842 1.00 96.44 99 SER A CA 1
ATOM 816 C C . SER A 1 99 ? 11.211 13.869 -1.817 1.00 96.44 99 SER A C 1
ATOM 818 O O . SER A 1 99 ? 11.397 15.071 -1.632 1.00 96.44 99 SER A O 1
ATOM 820 N N . VAL A 1 100 ? 9.997 13.325 -1.878 1.00 98.00 100 VAL A N 1
ATOM 821 C CA . VAL A 1 100 ? 8.746 14.036 -1.603 1.00 98.00 100 VAL A CA 1
ATOM 822 C C . VAL A 1 100 ? 8.071 13.392 -0.398 1.00 98.00 100 VAL A C 1
ATOM 824 O O . VAL A 1 100 ? 7.957 12.168 -0.326 1.00 98.00 100 VAL A O 1
ATOM 827 N N . VAL A 1 101 ? 7.614 14.207 0.551 1.00 98.56 101 VAL A N 1
ATOM 828 C CA . VAL A 1 101 ? 6.903 13.766 1.758 1.00 98.56 101 VAL A CA 1
ATOM 829 C C . VAL A 1 101 ? 5.535 14.426 1.790 1.00 98.56 101 VAL A C 1
ATOM 831 O O . VAL A 1 101 ? 5.438 15.644 1.651 1.00 98.56 101 VAL A O 1
ATOM 834 N N . TRP A 1 102 ? 4.488 13.644 2.027 1.00 98.62 102 TRP A N 1
ATOM 835 C CA . TRP A 1 102 ? 3.122 14.144 2.158 1.00 98.62 102 TRP A CA 1
ATOM 836 C C . TRP A 1 102 ? 2.385 13.479 3.314 1.00 98.62 102 TRP A C 1
ATOM 838 O O . TRP A 1 102 ? 2.804 12.444 3.846 1.00 98.62 102 TRP A O 1
ATOM 848 N N . ASN A 1 103 ? 1.280 14.095 3.714 1.00 98.69 103 ASN A N 1
ATOM 849 C CA . ASN A 1 103 ? 0.311 13.477 4.595 1.00 98.69 103 ASN A CA 1
ATOM 850 C C . ASN A 1 103 ? -1.122 13.709 4.104 1.00 98.69 103 ASN A C 1
ATOM 852 O O . ASN A 1 103 ? -1.378 14.553 3.246 1.00 98.69 103 ASN A O 1
ATOM 856 N N . ALA A 1 104 ? -2.041 12.930 4.656 1.00 98.75 104 ALA A N 1
ATOM 857 C CA . ALA A 1 104 ? -3.466 13.133 4.502 1.00 98.75 104 ALA A CA 1
ATOM 858 C C . ALA A 1 104 ? -4.206 12.663 5.754 1.00 98.75 104 ALA A C 1
ATOM 860 O O . ALA A 1 104 ? -3.748 11.765 6.471 1.00 98.75 104 ALA A O 1
ATOM 861 N N . THR A 1 105 ? -5.364 13.264 6.002 1.00 98.75 105 THR A N 1
ATOM 862 C CA . THR A 1 105 ? -6.290 12.839 7.052 1.00 98.75 105 THR A CA 1
ATOM 863 C C . THR A 1 105 ? -7.671 12.595 6.475 1.00 98.75 105 THR A C 1
ATOM 865 O O . THR A 1 105 ? -8.124 13.301 5.573 1.00 98.75 105 THR A O 1
ATOM 868 N N . SER A 1 106 ? -8.359 11.603 7.020 1.00 98.62 106 SER A N 1
ATOM 869 C CA . SER A 1 106 ? -9.757 11.319 6.716 1.00 98.62 106 SER A CA 1
ATOM 870 C C . SER A 1 106 ? -10.451 10.754 7.955 1.00 98.62 106 SER A C 1
ATOM 872 O O . SER A 1 106 ? -9.800 10.296 8.897 1.00 98.62 106 SER A O 1
ATOM 874 N N . SER A 1 107 ? -11.776 10.817 8.012 1.00 98.38 107 SER A N 1
ATOM 875 C CA . SER A 1 107 ? -12.530 10.331 9.173 1.00 98.38 107 SER A CA 1
ATOM 876 C C . SER A 1 107 ? -13.954 9.925 8.833 1.00 98.38 107 SER A C 1
ATOM 878 O O . SER A 1 107 ? -14.541 10.403 7.871 1.00 98.38 107 SER A O 1
ATOM 880 N N . SER A 1 108 ? -14.515 9.069 9.673 1.00 97.56 108 SER A N 1
ATOM 881 C CA . SER A 1 108 ? -15.937 8.727 9.754 1.00 97.56 108 SER A CA 1
ATOM 882 C C . SER A 1 108 ? -16.432 9.013 11.177 1.00 97.56 108 SER A C 1
ATOM 884 O O . SER A 1 108 ? -15.680 9.525 12.008 1.00 97.56 108 SER A O 1
ATOM 886 N N . ASP A 1 109 ? -17.663 8.616 11.497 1.00 95.69 109 ASP A N 1
ATOM 887 C CA . ASP A 1 109 ? -18.209 8.737 12.854 1.00 95.69 109 ASP A CA 1
ATOM 888 C C . ASP A 1 109 ? -17.490 7.859 13.892 1.00 95.69 109 ASP A C 1
ATOM 890 O O . ASP A 1 109 ? -17.575 8.143 15.093 1.00 95.69 109 ASP A O 1
ATOM 894 N N . ASN A 1 110 ? -16.827 6.784 13.448 1.00 97.88 110 ASN A N 1
ATOM 895 C CA . ASN A 1 110 ? -16.239 5.769 14.325 1.00 97.88 110 ASN A CA 1
ATOM 896 C C . ASN A 1 110 ? -14.712 5.776 14.331 1.00 97.88 110 ASN A C 1
ATOM 898 O O . ASN A 1 110 ? -14.116 5.377 15.332 1.00 97.88 110 ASN A O 1
ATOM 902 N N . ILE A 1 111 ? -14.069 6.223 13.251 1.00 98.19 111 ILE A N 1
ATOM 903 C CA . ILE A 1 111 ? -12.608 6.206 13.119 1.00 98.19 111 ILE A CA 1
ATOM 904 C C . ILE A 1 111 ? -12.057 7.472 12.473 1.00 98.19 111 ILE A C 1
ATOM 906 O O . ILE A 1 111 ? -12.692 8.065 11.602 1.00 98.19 111 ILE A O 1
ATOM 910 N N . SER A 1 112 ? -10.827 7.825 12.839 1.00 98.38 112 SER A N 1
ATOM 911 C CA . SER A 1 112 ? -9.968 8.703 12.047 1.00 98.38 112 SER A CA 1
ATOM 912 C C . SER A 1 112 ? -8.813 7.914 11.435 1.00 98.38 112 SER A C 1
ATOM 914 O O . SER A 1 112 ? -8.317 6.944 12.009 1.00 98.38 112 SER A O 1
ATOM 916 N N . GLN A 1 113 ? -8.395 8.333 10.248 1.00 98.56 113 GLN A N 1
ATOM 917 C CA . GLN A 1 113 ? -7.275 7.793 9.501 1.00 98.56 113 GLN A CA 1
ATOM 918 C C . GLN A 1 113 ? -6.256 8.902 9.248 1.00 98.56 113 GLN A C 1
ATOM 920 O O . GLN A 1 113 ? -6.593 10.014 8.842 1.00 98.56 113 GLN A O 1
ATOM 925 N N . TYR A 1 114 ? -4.993 8.563 9.468 1.00 98.56 114 TYR A N 1
ATOM 926 C CA . TYR A 1 114 ? -3.846 9.380 9.115 1.00 98.56 114 TYR A CA 1
ATOM 927 C C . TYR A 1 114 ? -2.923 8.583 8.204 1.00 98.56 114 TYR A C 1
ATOM 929 O O . TYR A 1 114 ? -2.526 7.465 8.539 1.00 98.56 114 TYR A O 1
ATOM 937 N N . VAL A 1 115 ? -2.567 9.172 7.069 1.00 98.69 115 VAL A N 1
ATOM 938 C CA . VAL A 1 115 ? -1.580 8.632 6.137 1.00 98.69 115 VAL A CA 1
ATOM 939 C C . VAL A 1 115 ? -0.413 9.598 6.099 1.00 98.69 115 VAL A C 1
ATOM 941 O O . VAL A 1 115 ? -0.591 10.782 5.833 1.00 98.69 115 VAL A O 1
ATOM 944 N N . ARG A 1 116 ? 0.795 9.097 6.337 1.00 98.62 116 ARG A N 1
ATOM 945 C CA . ARG A 1 116 ? 2.038 9.803 6.028 1.00 98.62 116 ARG A CA 1
ATOM 946 C C . ARG A 1 116 ? 2.838 8.955 5.068 1.00 98.62 116 ARG A C 1
ATOM 948 O O . ARG A 1 116 ? 3.016 7.766 5.316 1.00 98.62 116 ARG A O 1
ATOM 955 N N . ALA A 1 117 ? 3.349 9.567 4.014 1.00 98.62 117 ALA A N 1
ATOM 956 C CA . ALA A 1 117 ? 4.165 8.853 3.058 1.00 98.62 117 ALA A CA 1
ATOM 957 C C . ALA A 1 117 ? 5.370 9.667 2.600 1.00 98.62 117 ALA A C 1
ATOM 959 O O . ALA A 1 117 ? 5.363 10.900 2.608 1.00 98.62 117 ALA A O 1
ATOM 960 N N . LYS A 1 118 ? 6.426 8.943 2.238 1.00 98.50 118 LYS A N 1
ATOM 961 C CA . LYS A 1 118 ? 7.656 9.483 1.667 1.00 98.50 118 LYS A CA 1
ATOM 962 C C . LYS A 1 118 ? 8.011 8.676 0.433 1.00 98.50 118 LYS A C 1
ATOM 964 O O . LYS A 1 118 ? 8.149 7.462 0.533 1.00 98.50 118 LYS A O 1
ATOM 969 N N . MET A 1 119 ? 8.222 9.352 -0.689 1.00 97.81 119 MET A N 1
ATOM 970 C CA . MET A 1 119 ? 8.768 8.760 -1.904 1.00 97.81 119 MET A CA 1
ATOM 971 C C . MET A 1 119 ? 10.188 9.269 -2.134 1.00 97.81 119 MET A C 1
ATOM 973 O O . MET A 1 119 ? 10.401 10.479 -2.147 1.00 97.81 119 MET A O 1
ATOM 977 N N . SER A 1 120 ? 11.141 8.358 -2.302 1.00 95.38 120 SER A N 1
ATOM 978 C CA . SER A 1 120 ? 12.536 8.664 -2.639 1.00 95.38 120 SER A CA 1
ATOM 979 C C . SER A 1 120 ? 12.745 8.704 -4.158 1.00 95.38 120 SER A C 1
ATOM 981 O O . SER A 1 120 ? 11.957 8.133 -4.916 1.00 95.38 120 SER A O 1
ATOM 983 N N . GLU A 1 121 ? 13.824 9.341 -4.617 1.00 90.75 121 GLU A N 1
ATOM 984 C CA . GLU A 1 121 ? 14.156 9.515 -6.044 1.00 90.75 121 GLU A CA 1
ATOM 985 C C . GLU A 1 121 ? 14.274 8.210 -6.858 1.00 90.75 121 GLU A C 1
ATOM 987 O O . GLU A 1 121 ? 14.114 8.203 -8.081 1.00 90.75 121 GLU A O 1
ATOM 992 N N . ASP A 1 122 ? 14.501 7.077 -6.195 1.00 89.31 122 ASP A N 1
ATOM 993 C CA . ASP A 1 122 ? 14.565 5.763 -6.831 1.00 89.31 122 ASP A CA 1
ATOM 994 C C . ASP A 1 122 ? 13.186 5.105 -7.038 1.00 89.31 122 ASP A C 1
ATOM 996 O O . ASP A 1 122 ? 13.071 4.114 -7.767 1.00 89.31 122 ASP A O 1
ATOM 1000 N N . GLY A 1 123 ? 12.130 5.695 -6.475 1.00 92.44 123 GLY A N 1
ATOM 1001 C CA . GLY A 1 123 ? 10.749 5.226 -6.547 1.00 92.44 123 GLY A CA 1
ATOM 1002 C C . GLY A 1 123 ? 10.304 4.352 -5.383 1.00 92.44 123 GLY A C 1
ATOM 1003 O O . GLY A 1 123 ? 9.219 3.768 -5.455 1.00 92.44 123 GLY A O 1
ATOM 1004 N N . PHE A 1 124 ? 11.117 4.239 -4.332 1.00 95.69 124 PHE A N 1
ATOM 1005 C CA . PHE A 1 124 ? 10.701 3.630 -3.075 1.00 95.69 124 PHE A CA 1
ATOM 1006 C C . PHE A 1 124 ? 9.722 4.546 -2.340 1.00 95.69 124 PHE A C 1
ATOM 1008 O O . PHE A 1 124 ? 9.995 5.734 -2.178 1.00 95.69 124 PHE A O 1
ATOM 1015 N N . VAL A 1 125 ? 8.607 3.990 -1.875 1.00 98.19 125 VAL A N 1
ATOM 1016 C CA . VAL A 1 125 ? 7.575 4.695 -1.118 1.00 98.19 125 VAL A CA 1
ATOM 1017 C C . VAL A 1 125 ? 7.396 4.020 0.236 1.00 98.19 125 VAL A C 1
ATOM 1019 O O . VAL A 1 125 ? 7.027 2.849 0.306 1.00 98.19 125 VAL A O 1
ATOM 1022 N N . ASP A 1 126 ? 7.638 4.757 1.314 1.00 98.12 126 ASP A N 1
ATOM 1023 C CA . ASP A 1 126 ? 7.290 4.361 2.680 1.00 98.12 126 ASP A CA 1
ATOM 1024 C C . ASP A 1 126 ? 5.917 4.932 3.025 1.00 98.12 126 ASP A C 1
ATOM 1026 O O . ASP A 1 126 ? 5.747 6.150 2.965 1.00 98.12 126 ASP A O 1
ATOM 1030 N N . LEU A 1 127 ? 4.943 4.077 3.354 1.00 98.50 127 LEU A N 1
ATOM 1031 C CA . LEU A 1 127 ? 3.603 4.484 3.776 1.00 98.50 127 LEU A CA 1
ATOM 1032 C C . LEU A 1 127 ? 3.349 4.072 5.224 1.00 98.50 127 LEU A C 1
ATOM 1034 O O . LEU A 1 127 ? 3.378 2.894 5.582 1.00 98.50 127 LEU A O 1
ATOM 1038 N N . ARG A 1 128 ? 3.034 5.071 6.047 1.00 97.88 128 ARG A N 1
ATOM 1039 C CA . ARG A 1 128 ? 2.679 4.936 7.457 1.00 97.88 128 ARG A CA 1
ATOM 1040 C C . ARG A 1 128 ? 1.217 5.299 7.637 1.00 97.88 128 ARG A C 1
ATOM 1042 O O . ARG A 1 128 ? 0.849 6.473 7.586 1.00 97.88 128 ARG A O 1
ATOM 1049 N N . VAL A 1 129 ? 0.386 4.279 7.821 1.00 98.06 129 VAL A N 1
ATOM 1050 C CA . VAL A 1 129 ? -1.063 4.428 7.971 1.00 98.06 129 VAL A CA 1
ATOM 1051 C C . VAL A 1 129 ? -1.435 4.150 9.414 1.00 98.06 129 VAL A C 1
ATOM 1053 O O . VAL A 1 129 ? -1.097 3.095 9.949 1.00 98.06 129 VAL A O 1
ATOM 1056 N N . ARG A 1 130 ? -2.156 5.079 10.035 1.00 97.75 130 ARG A N 1
ATOM 1057 C CA . ARG A 1 130 ? -2.680 4.937 11.391 1.00 97.75 130 ARG A CA 1
ATOM 1058 C C . ARG A 1 130 ? -4.188 5.101 11.384 1.00 97.75 130 ARG A C 1
ATOM 1060 O O . ARG A 1 130 ? -4.690 6.074 10.830 1.00 97.75 130 ARG A O 1
ATOM 1067 N N . ILE A 1 131 ? -4.881 4.175 12.030 1.00 97.50 131 ILE A N 1
ATOM 1068 C CA . ILE A 1 131 ? -6.323 4.223 12.262 1.00 97.50 131 ILE A CA 1
ATOM 1069 C C . ILE A 1 131 ? -6.545 4.362 13.755 1.00 97.50 131 ILE A C 1
ATOM 1071 O O . ILE A 1 131 ? -5.993 3.578 14.521 1.00 97.50 131 ILE A O 1
ATOM 1075 N N . LYS A 1 132 ? -7.345 5.341 14.164 1.00 97.69 132 LYS A N 1
ATOM 1076 C CA . LYS A 1 132 ? -7.716 5.557 15.559 1.00 97.69 132 LYS A CA 1
ATOM 1077 C C . LYS A 1 132 ? -9.218 5.424 15.719 1.00 97.69 132 LYS A C 1
ATOM 1079 O O . LYS A 1 132 ? -9.980 6.079 15.010 1.00 97.69 132 LYS A O 1
ATOM 1084 N N . ALA A 1 133 ? -9.638 4.610 16.676 1.00 98.19 133 ALA A N 1
ATOM 1085 C CA . ALA A 1 133 ? -11.032 4.500 17.065 1.00 98.19 133 ALA A CA 1
ATOM 1086 C C . ALA A 1 133 ? -11.478 5.765 17.815 1.00 98.19 133 ALA A C 1
ATOM 1088 O O . ALA A 1 133 ? -10.955 6.096 18.879 1.00 98.19 133 ALA A O 1
ATOM 1089 N N . LEU A 1 134 ? -12.453 6.483 17.261 1.00 98.12 134 LEU A N 1
ATOM 1090 C CA . LEU A 1 134 ? -13.119 7.618 17.913 1.00 98.12 134 LEU A CA 1
ATOM 1091 C C . LEU A 1 134 ? -14.198 7.132 18.888 1.00 98.12 134 LEU A C 1
ATOM 1093 O O . LEU A 1 134 ? -14.484 7.786 19.889 1.00 98.12 134 LEU A O 1
ATOM 1097 N N . LYS A 1 135 ? -14.772 5.961 18.602 1.00 97.94 135 LYS A N 1
ATOM 1098 C CA . LYS A 1 135 ? -15.745 5.239 19.426 1.00 97.94 135 LYS A CA 1
ATOM 1099 C C . LYS A 1 135 ? -15.370 3.762 19.465 1.00 97.94 135 LYS A C 1
ATOM 1101 O O . LYS A 1 135 ? -14.589 3.299 18.639 1.00 97.94 135 LYS A O 1
ATOM 1106 N N . ALA A 1 136 ? -15.946 3.019 20.407 1.00 98.12 136 ALA A N 1
ATOM 1107 C CA . ALA A 1 136 ? -15.848 1.566 20.363 1.00 98.12 136 ALA A CA 1
ATOM 1108 C C . ALA A 1 136 ? -16.483 1.045 19.063 1.00 98.12 136 ALA A C 1
ATOM 1110 O O . ALA A 1 136 ? -17.607 1.421 18.729 1.00 98.12 136 ALA A O 1
ATOM 1111 N N . VAL A 1 137 ? -15.760 0.200 18.332 1.00 97.62 137 VAL A N 1
ATOM 1112 C CA . VAL A 1 137 ? -16.178 -0.313 17.025 1.00 97.62 137 VAL A CA 1
ATOM 1113 C C . VAL A 1 137 ? -15.679 -1.739 16.839 1.00 97.62 137 VAL A C 1
ATOM 1115 O O . VAL A 1 137 ? -14.582 -2.099 17.268 1.00 97.62 137 VAL A O 1
ATOM 1118 N N . VAL A 1 138 ? -16.499 -2.557 16.187 1.00 97.69 138 VAL A N 1
ATOM 1119 C CA . VAL A 1 138 ? -16.125 -3.903 15.756 1.00 97.69 138 VAL A CA 1
ATOM 1120 C C . VAL A 1 138 ? -16.157 -3.930 14.239 1.00 97.69 138 VAL A C 1
ATOM 1122 O O . VAL A 1 138 ? -17.197 -3.703 13.623 1.00 97.69 138 VAL A O 1
ATOM 1125 N N . PHE A 1 139 ? -15.010 -4.218 13.638 1.00 98.00 139 PHE A N 1
ATOM 1126 C CA . PHE A 1 139 ? -14.897 -4.503 12.221 1.00 98.00 139 PHE A CA 1
ATOM 1127 C C . PHE A 1 139 ? -15.053 -6.000 12.001 1.00 98.00 139 PHE A C 1
ATOM 1129 O O . PHE A 1 139 ? -14.292 -6.798 12.540 1.00 98.00 139 PHE A O 1
ATOM 1136 N N . SER A 1 140 ? -16.013 -6.384 11.165 1.00 97.44 140 SER A N 1
ATOM 1137 C CA . SER A 1 140 ? -16.100 -7.740 10.618 1.00 9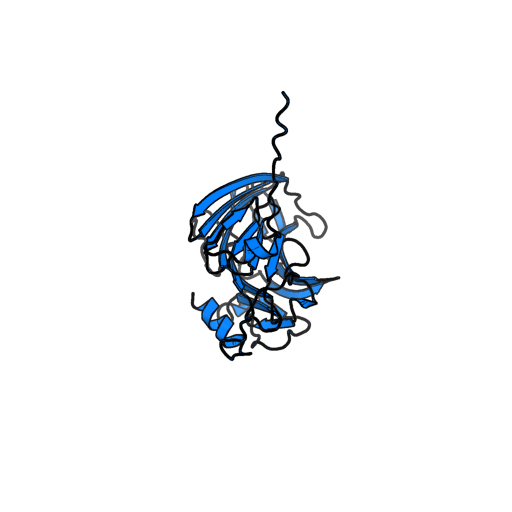7.44 140 SER A CA 1
ATOM 1138 C C . SER A 1 140 ? -14.858 -8.093 9.794 1.00 97.44 140 SER A C 1
ATOM 1140 O O . SER A 1 140 ? -14.365 -9.217 9.879 1.00 97.44 140 SER A O 1
ATOM 1142 N N . THR A 1 141 ? -14.315 -7.121 9.053 1.00 97.75 141 THR A N 1
ATOM 1143 C CA . THR A 1 141 ? -12.964 -7.163 8.496 1.00 97.75 141 THR A CA 1
ATOM 1144 C C . THR A 1 141 ? -12.498 -5.775 8.056 1.00 97.75 141 THR A C 1
ATOM 1146 O O . THR A 1 141 ? -13.312 -4.901 7.750 1.00 97.75 141 THR A O 1
ATOM 1149 N N . ILE A 1 142 ? -11.186 -5.573 8.011 1.00 98.31 142 ILE A N 1
ATOM 1150 C CA . ILE A 1 142 ? -10.554 -4.464 7.307 1.00 98.31 142 ILE A CA 1
ATOM 1151 C C . ILE A 1 142 ? -9.849 -5.063 6.094 1.00 98.31 142 ILE A C 1
ATOM 1153 O O . ILE A 1 142 ? -9.003 -5.948 6.237 1.00 98.31 142 ILE A O 1
ATOM 1157 N N . ASN A 1 143 ? -10.206 -4.572 4.913 1.00 98.19 143 ASN A N 1
ATOM 1158 C CA . ASN A 1 143 ? -9.602 -4.980 3.656 1.00 98.19 143 ASN A CA 1
ATOM 1159 C C . ASN A 1 143 ? -8.715 -3.866 3.110 1.00 98.19 143 ASN A C 1
ATOM 1161 O O . ASN A 1 143 ? -9.100 -2.701 3.129 1.00 98.19 143 ASN A O 1
ATOM 1165 N N . PHE A 1 144 ? -7.560 -4.232 2.574 1.00 98.56 144 PHE A N 1
ATOM 1166 C CA . PHE A 1 144 ? -6.683 -3.348 1.821 1.00 98.56 144 PHE A CA 1
ATOM 1167 C C . PHE A 1 144 ? -6.547 -3.873 0.399 1.00 98.56 144 PHE A C 1
ATOM 1169 O O . PHE A 1 144 ? -6.232 -5.046 0.192 1.00 98.56 144 PHE A O 1
ATOM 1176 N N . HIS A 1 145 ? -6.807 -3.011 -0.576 1.00 98.62 145 HIS A N 1
ATOM 1177 C CA . HIS A 1 145 ? -6.859 -3.368 -1.982 1.00 98.62 145 HIS A CA 1
ATOM 1178 C C . HIS A 1 145 ? -5.772 -2.643 -2.771 1.00 98.62 145 HIS A C 1
ATOM 1180 O O . HIS A 1 145 ? -5.679 -1.415 -2.748 1.00 98.62 145 HIS A O 1
ATOM 1186 N N . ILE A 1 146 ? -5.005 -3.419 -3.540 1.00 98.56 146 ILE A N 1
ATOM 1187 C CA . ILE A 1 146 ? -4.164 -2.934 -4.637 1.00 98.56 146 ILE A CA 1
ATOM 1188 C C . ILE A 1 146 ? -4.675 -3.584 -5.933 1.00 98.56 146 ILE A C 1
ATOM 1190 O O . ILE A 1 146 ? -4.312 -4.720 -6.254 1.00 98.56 146 ILE A O 1
ATOM 1194 N N . PRO A 1 147 ? -5.569 -2.900 -6.655 1.00 98.12 147 PRO A N 1
ATOM 1195 C CA . PRO A 1 147 ? -6.177 -3.396 -7.881 1.00 98.12 147 PRO A CA 1
ATOM 1196 C C . PRO A 1 147 ? -5.328 -3.010 -9.092 1.00 98.12 147 PRO A C 1
ATOM 1198 O O . PRO A 1 147 ? -5.241 -1.847 -9.480 1.00 98.12 147 PRO A O 1
ATOM 1201 N N . PHE A 1 148 ? -4.714 -4.004 -9.719 1.00 97.88 148 PHE A N 1
ATOM 1202 C CA . PHE A 1 148 ? -3.895 -3.830 -10.910 1.00 97.88 148 PHE A CA 1
ATOM 1203 C C . PHE A 1 148 ? -4.724 -3.926 -12.190 1.00 97.88 148 PHE A C 1
ATOM 1205 O O . PHE A 1 148 ? -5.679 -4.706 -12.286 1.00 97.88 148 PHE A O 1
ATOM 1212 N N . GLU A 1 149 ? -4.285 -3.202 -13.215 1.00 96.69 149 GLU A N 1
ATOM 1213 C CA . GLU A 1 149 ? -4.693 -3.465 -14.592 1.00 96.69 149 GLU A CA 1
ATOM 1214 C C . GLU A 1 149 ? -4.331 -4.909 -14.963 1.00 96.69 149 GLU A C 1
ATOM 1216 O O . GLU A 1 149 ? -3.187 -5.337 -14.784 1.00 96.69 149 GLU A O 1
ATOM 1221 N N . LYS A 1 150 ? -5.276 -5.678 -15.521 1.00 92.44 150 LYS A N 1
ATOM 1222 C CA . LYS A 1 150 ? -5.036 -7.097 -15.863 1.00 92.44 150 LYS A CA 1
ATOM 1223 C C . LYS A 1 150 ? -3.812 -7.282 -16.763 1.00 92.44 150 LYS A C 1
ATOM 1225 O O . LYS A 1 150 ? -2.990 -8.161 -16.521 1.00 92.44 150 LYS A O 1
ATOM 1230 N N . ASN A 1 151 ? -3.660 -6.410 -17.759 1.00 88.19 151 ASN A N 1
ATOM 1231 C CA . ASN A 1 151 ? -2.537 -6.444 -18.701 1.00 88.19 151 ASN A CA 1
ATOM 1232 C C . ASN A 1 151 ? -1.205 -5.996 -18.068 1.00 88.19 151 ASN A C 1
ATOM 1234 O O . ASN A 1 151 ? -0.134 -6.263 -18.621 1.00 88.19 151 ASN A O 1
ATOM 1238 N N . ALA A 1 152 ? -1.260 -5.323 -16.917 1.00 89.00 152 ALA A N 1
ATOM 1239 C CA . ALA A 1 152 ? -0.092 -4.910 -16.154 1.00 89.00 152 ALA A CA 1
ATOM 1240 C C . ALA A 1 152 ? 0.331 -5.936 -15.091 1.00 89.00 152 ALA A C 1
ATOM 1242 O O . ALA A 1 152 ? 1.423 -5.810 -14.562 1.00 89.00 152 ALA A O 1
ATOM 1243 N N . ALA A 1 153 ? -0.460 -6.979 -14.817 1.00 91.25 153 ALA A N 1
ATOM 1244 C CA . ALA A 1 153 ? -0.188 -7.982 -13.780 1.00 91.25 153 ALA A CA 1
ATOM 1245 C C . ALA A 1 153 ? 0.127 -9.377 -14.358 1.00 91.25 153 ALA A C 1
ATOM 1247 O O . ALA A 1 153 ? -0.489 -10.383 -13.998 1.00 91.25 153 ALA A O 1
ATOM 1248 N N . LYS A 1 154 ? 1.087 -9.437 -15.288 1.00 91.19 154 LYS A N 1
ATOM 1249 C CA . LYS A 1 154 ? 1.455 -10.661 -16.021 1.00 91.19 154 LYS A CA 1
ATOM 1250 C C . LYS A 1 154 ? 2.251 -11.661 -15.173 1.00 91.19 154 LYS A C 1
ATOM 1252 O O . LYS A 1 154 ? 2.091 -12.872 -15.337 1.00 91.19 154 LYS A O 1
ATOM 1257 N N . TYR A 1 155 ? 3.110 -11.169 -14.286 1.00 90.69 155 TYR A N 1
ATOM 1258 C CA . TYR A 1 155 ? 4.026 -11.989 -13.497 1.00 90.69 155 TYR A CA 1
ATOM 1259 C C . TYR A 1 155 ? 3.889 -11.731 -12.002 1.00 90.69 155 TYR A C 1
ATOM 1261 O O . TYR A 1 155 ? 3.480 -10.642 -11.590 1.00 90.69 155 TYR A O 1
ATOM 1269 N N . VAL A 1 156 ? 4.288 -12.724 -11.201 1.00 92.06 156 VAL A N 1
ATOM 1270 C CA . VAL A 1 156 ? 4.364 -12.609 -9.740 1.00 92.06 156 VAL A CA 1
ATOM 1271 C C . VAL A 1 156 ? 5.600 -13.299 -9.172 1.00 92.06 156 VAL A C 1
ATOM 1273 O O . VAL A 1 156 ? 5.950 -14.412 -9.567 1.00 92.06 156 VAL A O 1
ATOM 1276 N N . VAL A 1 157 ? 6.236 -12.647 -8.203 1.00 92.50 157 VAL A N 1
ATOM 1277 C CA . VAL A 1 157 ? 7.270 -13.224 -7.332 1.00 92.50 157 VAL A CA 1
ATOM 1278 C C . VAL A 1 157 ? 6.909 -12.913 -5.891 1.00 92.50 157 VAL A C 1
ATOM 1280 O O . VAL A 1 157 ? 6.402 -11.829 -5.615 1.00 92.50 157 VAL A O 1
ATOM 1283 N N . GLY A 1 158 ? 7.235 -13.811 -4.970 1.00 93.94 158 GLY A N 1
ATOM 1284 C CA . GLY A 1 158 ? 6.941 -13.646 -3.553 1.00 93.94 158 GLY A CA 1
ATOM 1285 C C . GLY A 1 158 ? 5.690 -14.416 -3.157 1.00 93.94 158 GLY A C 1
ATOM 1286 O O . GLY A 1 158 ? 5.058 -15.084 -3.981 1.00 93.94 158 GLY A O 1
ATOM 1287 N N . LEU A 1 159 ? 5.366 -14.396 -1.866 1.00 94.56 159 LEU A N 1
ATOM 1288 C CA . LEU A 1 159 ? 4.263 -15.189 -1.301 1.00 94.56 159 LEU A CA 1
ATOM 1289 C C . LEU A 1 159 ? 4.351 -16.692 -1.633 1.00 94.56 159 LEU A C 1
ATOM 1291 O O . LEU A 1 159 ? 3.333 -17.361 -1.771 1.00 94.56 159 LEU A O 1
ATOM 1295 N N . GLY A 1 160 ? 5.571 -17.213 -1.803 1.00 92.50 160 GLY A N 1
ATOM 1296 C CA . GLY A 1 160 ? 5.832 -18.602 -2.199 1.00 92.50 160 GLY A CA 1
ATOM 1297 C C . GLY A 1 160 ? 5.891 -18.852 -3.712 1.00 92.50 160 GLY A C 1
ATOM 1298 O O . GLY A 1 160 ? 5.970 -20.003 -4.122 1.00 92.50 160 GLY A O 1
ATOM 1299 N N . ASN A 1 161 ? 5.860 -17.807 -4.548 1.00 91.69 161 ASN A N 1
ATOM 1300 C CA . ASN A 1 161 ? 5.929 -17.917 -6.009 1.00 91.69 161 ASN A CA 1
ATOM 1301 C C . ASN A 1 161 ? 7.283 -17.440 -6.552 1.00 91.69 161 ASN A C 1
ATOM 1303 O O . ASN A 1 161 ? 7.837 -16.446 -6.078 1.00 91.69 161 ASN A O 1
ATOM 1307 N N . HIS A 1 162 ? 7.774 -18.116 -7.594 1.00 81.12 162 HIS A N 1
ATOM 1308 C CA . HIS A 1 162 ? 9.162 -18.014 -8.066 1.00 81.12 162 HIS A CA 1
ATOM 1309 C C . HIS A 1 162 ? 9.363 -17.231 -9.380 1.00 81.12 162 HIS A C 1
ATOM 1311 O O . HIS A 1 162 ? 10.309 -17.494 -10.115 1.00 81.12 162 HIS A O 1
ATOM 1317 N N . GLY A 1 163 ? 8.509 -16.246 -9.688 1.00 67.62 163 GLY A N 1
ATOM 1318 C CA . GLY A 1 163 ? 8.808 -15.263 -10.741 1.00 67.62 163 GLY A CA 1
ATOM 1319 C C . GLY A 1 163 ? 8.475 -15.653 -12.173 1.00 67.62 163 GLY A C 1
ATOM 1320 O O . GLY A 1 163 ? 9.148 -15.206 -13.098 1.00 67.62 163 GLY A O 1
ATOM 1321 N N . TYR A 1 164 ? 7.426 -16.446 -12.361 1.00 75.81 164 TYR A N 1
ATOM 1322 C CA . TYR A 1 164 ? 6.913 -16.821 -13.679 1.00 75.81 164 TYR A CA 1
ATOM 1323 C C . TYR A 1 164 ? 5.598 -16.098 -13.992 1.00 75.81 164 TYR A C 1
ATOM 1325 O O . TYR A 1 164 ? 5.232 -15.113 -13.341 1.00 75.81 164 TYR A O 1
ATOM 1333 N N . LEU A 1 165 ? 4.882 -16.590 -15.010 1.00 85.44 165 LEU A N 1
ATOM 1334 C CA . LEU A 1 165 ? 3.480 -16.246 -15.222 1.00 85.44 165 LEU A CA 1
ATOM 1335 C C . LEU A 1 165 ? 2.711 -16.422 -13.915 1.00 85.44 165 LEU A C 1
ATOM 1337 O O . LEU A 1 165 ? 2.855 -17.431 -13.221 1.00 85.44 165 LEU A O 1
ATOM 1341 N N . ARG A 1 166 ? 1.912 -15.414 -13.579 1.00 87.88 166 ARG A N 1
ATOM 1342 C CA . ARG A 1 166 ? 1.098 -15.441 -1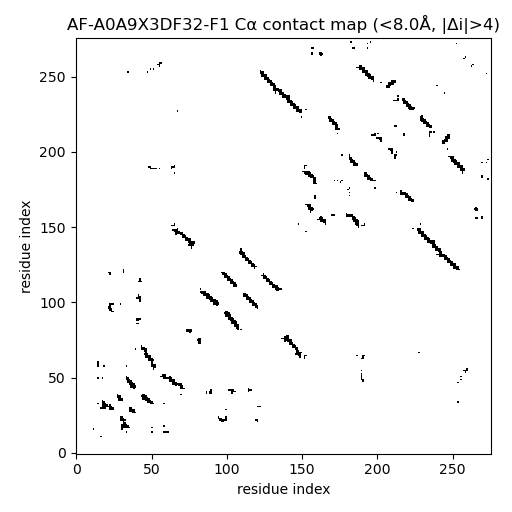2.370 1.00 87.88 166 ARG A CA 1
ATOM 1343 C C . ARG A 1 166 ? 0.078 -16.592 -12.458 1.00 87.88 166 ARG A C 1
ATOM 1345 O O . ARG A 1 166 ? -0.619 -16.666 -13.469 1.00 87.88 166 ARG A O 1
ATOM 1352 N N . PRO A 1 167 ? -0.055 -17.453 -11.429 1.00 90.50 167 PRO A N 1
ATOM 1353 C CA . PRO A 1 167 ? -1.146 -18.425 -11.369 1.00 90.50 167 PRO A CA 1
ATOM 1354 C C . PRO A 1 167 ? -2.486 -17.701 -11.217 1.00 90.50 167 PRO A C 1
ATOM 1356 O O . PRO A 1 167 ? -2.513 -16.550 -10.790 1.00 90.50 167 PRO A O 1
ATOM 1359 N N . ASP A 1 168 ? -3.609 -18.367 -11.488 1.00 90.06 168 ASP A N 1
ATOM 1360 C CA . ASP A 1 168 ? -4.934 -17.734 -11.396 1.00 90.06 168 ASP A CA 1
ATOM 1361 C C . ASP A 1 168 ? -5.216 -17.124 -10.023 1.00 90.06 168 ASP A C 1
ATOM 1363 O O . ASP A 1 168 ? -5.792 -16.034 -9.932 1.00 90.06 168 ASP A O 1
ATOM 1367 N N . THR A 1 169 ? -4.752 -17.790 -8.967 1.00 94.50 169 THR A N 1
ATOM 1368 C CA . THR A 1 169 ? -4.867 -17.344 -7.581 1.00 94.50 169 THR A CA 1
ATOM 1369 C C . THR A 1 169 ? -3.564 -17.595 -6.825 1.00 94.50 169 THR A C 1
ATOM 1371 O O . THR A 1 169 ? -3.030 -18.701 -6.853 1.00 94.50 169 THR A O 1
ATOM 1374 N N . VAL A 1 170 ? -3.092 -16.585 -6.098 1.00 95.75 170 VAL A N 1
ATOM 1375 C CA . VAL A 1 170 ? -2.051 -16.701 -5.065 1.00 95.75 170 VAL A CA 1
ATOM 1376 C C . VAL A 1 170 ? -2.715 -16.504 -3.709 1.00 95.75 170 VAL A C 1
ATOM 1378 O O . VAL A 1 170 ? -3.550 -15.613 -3.577 1.00 95.75 170 VAL A O 1
ATOM 1381 N N . LYS A 1 171 ? -2.355 -17.306 -2.703 1.00 96.81 171 LYS A N 1
ATOM 1382 C CA . LYS A 1 171 ? -2.831 -17.149 -1.322 1.00 96.81 171 LYS A CA 1
ATOM 1383 C C . LYS A 1 171 ? -1.665 -17.181 -0.353 1.00 96.81 171 LYS A C 1
ATOM 1385 O O . LYS A 1 171 ? -0.743 -17.975 -0.510 1.00 96.81 171 LYS A O 1
ATOM 1390 N N . TRP A 1 172 ? -1.754 -16.355 0.674 1.00 97.38 172 TRP A N 1
ATOM 1391 C CA . TRP A 1 172 ? -0.800 -16.274 1.764 1.00 97.38 172 TRP A CA 1
ATOM 1392 C C . TRP A 1 172 ? -1.536 -15.939 3.067 1.00 97.38 172 TRP A C 1
ATOM 1394 O O . TRP A 1 172 ? -2.602 -15.326 3.058 1.00 97.38 172 TRP A O 1
ATOM 1404 N N . SER A 1 173 ? -0.986 -16.352 4.204 1.00 95.88 173 SER A N 1
ATOM 1405 C CA . SER A 1 173 ? -1.502 -15.972 5.525 1.00 95.88 173 SER A CA 1
ATOM 1406 C C . SER A 1 173 ? -0.357 -15.831 6.513 1.00 95.88 173 SER A C 1
ATOM 1408 O O . SER A 1 173 ? 0.694 -16.444 6.311 1.00 95.88 173 SER A O 1
ATOM 1410 N N . TRP A 1 174 ? -0.580 -15.107 7.611 1.00 94.44 174 TRP A N 1
ATOM 1411 C CA . TRP A 1 174 ? 0.432 -14.924 8.659 1.00 94.44 174 TRP A CA 1
ATOM 1412 C C . TRP A 1 174 ? 0.963 -16.227 9.259 1.00 94.44 174 TRP A C 1
ATOM 1414 O O . TRP A 1 174 ? 2.097 -16.258 9.725 1.00 94.44 174 TRP A O 1
ATOM 1424 N N . LYS A 1 175 ? 0.220 -17.334 9.142 1.00 91.56 175 LYS A N 1
ATOM 1425 C CA . LYS A 1 175 ? 0.691 -18.682 9.509 1.00 91.56 175 LYS A CA 1
ATOM 1426 C C . LYS A 1 175 ? 1.939 -19.133 8.737 1.00 91.56 175 LYS A C 1
ATOM 1428 O O . LYS A 1 175 ? 2.604 -20.075 9.153 1.00 91.56 175 LYS A O 1
ATOM 1433 N N . LEU A 1 176 ? 2.239 -18.504 7.599 1.00 94.00 176 LEU A N 1
ATOM 1434 C CA . LEU A 1 176 ? 3.413 -18.782 6.769 1.00 94.00 176 LEU A CA 1
ATOM 1435 C C . LEU A 1 176 ? 4.554 -17.778 6.985 1.00 94.00 176 LEU A C 1
ATOM 1437 O O . LEU A 1 176 ? 5.615 -17.965 6.392 1.00 94.00 176 LEU A O 1
ATOM 1441 N N . ALA A 1 177 ? 4.362 -16.737 7.804 1.00 92.12 177 ALA A N 1
ATOM 1442 C CA . ALA A 1 177 ? 5.277 -15.596 7.889 1.00 92.12 177 ALA A CA 1
ATOM 1443 C C . ALA A 1 177 ? 6.701 -15.967 8.333 1.00 92.12 177 ALA A C 1
ATOM 1445 O O . ALA A 1 177 ? 7.650 -15.321 7.904 1.00 92.12 177 ALA A O 1
ATOM 1446 N N . ASP A 1 178 ? 6.868 -17.042 9.108 1.00 90.12 178 ASP A N 1
ATOM 1447 C CA . ASP A 1 178 ? 8.191 -17.530 9.530 1.00 90.12 178 ASP A CA 1
ATOM 1448 C C . ASP A 1 178 ? 9.011 -18.140 8.376 1.00 90.12 178 ASP A C 1
ATOM 1450 O O . ASP A 1 178 ? 10.217 -18.335 8.501 1.00 90.12 178 ASP A O 1
ATOM 1454 N N . LYS A 1 179 ? 8.365 -18.478 7.252 1.00 93.00 179 LYS A N 1
ATOM 1455 C CA . LYS A 1 179 ? 8.996 -19.124 6.086 1.00 93.00 179 LYS A CA 1
ATOM 1456 C C . LYS A 1 179 ? 8.910 -18.282 4.820 1.00 93.00 179 LYS A C 1
ATOM 1458 O O . LYS A 1 179 ? 9.760 -18.397 3.943 1.00 93.00 179 LYS A O 1
ATOM 1463 N N . ILE A 1 180 ? 7.844 -17.501 4.688 1.00 94.19 180 ILE A N 1
ATOM 1464 C CA . ILE A 1 180 ? 7.502 -16.761 3.480 1.00 94.19 180 ILE A CA 1
ATOM 1465 C C . ILE A 1 180 ? 7.094 -15.354 3.901 1.00 94.19 180 ILE A C 1
ATOM 1467 O O . ILE A 1 180 ? 5.995 -15.161 4.426 1.00 94.19 180 ILE A O 1
ATOM 1471 N N . SER A 1 181 ? 7.962 -14.380 3.627 1.00 93.44 181 SER A N 1
ATOM 1472 C CA . SER A 1 181 ? 7.709 -12.967 3.907 1.00 93.44 181 SER A CA 1
ATOM 1473 C C . SER A 1 181 ? 6.424 -12.469 3.225 1.00 93.44 181 SER A C 1
ATOM 1475 O O . SER A 1 181 ? 6.129 -12.893 2.099 1.00 93.44 181 SER A O 1
ATOM 1477 N N . PRO A 1 182 ? 5.685 -11.523 3.836 1.00 95.06 182 PRO A N 1
ATOM 1478 C CA . PRO A 1 182 ? 4.504 -10.890 3.247 1.00 95.06 182 PRO A CA 1
ATOM 1479 C C . PRO A 1 182 ? 4.890 -9.820 2.211 1.00 95.06 182 PRO A C 1
ATOM 1481 O O . PRO A 1 182 ? 4.474 -8.663 2.285 1.00 95.06 182 PRO A O 1
ATOM 1484 N N . ALA A 1 183 ? 5.717 -10.213 1.246 1.00 95.75 183 ALA A N 1
ATOM 1485 C CA . ALA A 1 183 ? 6.197 -9.363 0.173 1.00 95.75 183 ALA A CA 1
ATOM 1486 C C . ALA A 1 183 ? 5.887 -9.992 -1.184 1.00 95.75 183 ALA A C 1
ATOM 1488 O O . ALA A 1 183 ? 5.980 -11.212 -1.361 1.00 95.75 183 ALA A O 1
ATOM 1489 N N . VAL A 1 184 ? 5.536 -9.152 -2.155 1.00 95.56 184 VAL A N 1
ATOM 1490 C CA . VAL A 1 184 ? 5.189 -9.582 -3.510 1.00 95.56 184 VAL A CA 1
ATOM 1491 C C . VAL A 1 184 ? 5.634 -8.550 -4.543 1.00 95.56 184 VAL A C 1
ATOM 1493 O O . VAL A 1 184 ? 5.514 -7.351 -4.328 1.00 95.56 184 VAL A O 1
ATOM 1496 N N . LEU A 1 185 ? 6.148 -9.011 -5.680 1.00 94.12 185 LEU A N 1
ATOM 1497 C CA . LEU A 1 185 ? 6.373 -8.203 -6.877 1.00 94.12 185 LEU A CA 1
ATOM 1498 C C . LEU A 1 185 ? 5.359 -8.633 -7.934 1.00 94.12 185 LEU A C 1
ATOM 1500 O O . LEU A 1 185 ? 5.365 -9.797 -8.331 1.00 94.12 185 LEU A O 1
ATOM 1504 N N . ILE A 1 186 ? 4.518 -7.706 -8.394 1.00 93.81 186 ILE A N 1
ATOM 1505 C CA . ILE A 1 186 ? 3.509 -7.942 -9.438 1.00 93.81 186 ILE A CA 1
ATOM 1506 C C . ILE A 1 186 ? 3.726 -6.932 -10.558 1.00 93.81 186 ILE A C 1
ATOM 1508 O O . ILE A 1 186 ? 3.945 -5.750 -10.294 1.00 93.81 186 ILE A O 1
ATOM 1512 N N . GLY A 1 187 ? 3.687 -7.383 -11.809 1.00 91.44 187 GLY A N 1
ATOM 1513 C CA . GLY A 1 187 ? 3.911 -6.483 -12.935 1.00 91.44 187 GLY A CA 1
ATOM 1514 C C . GLY A 1 187 ? 3.952 -7.152 -14.301 1.00 91.44 187 GLY A C 1
ATOM 1515 O O . GLY A 1 187 ? 3.754 -8.361 -14.444 1.00 91.44 187 GLY A O 1
ATOM 1516 N N . ASN A 1 188 ? 4.260 -6.350 -15.312 1.00 87.31 188 ASN A N 1
ATOM 1517 C CA . ASN A 1 188 ? 4.626 -6.764 -16.662 1.00 87.31 188 ASN A CA 1
ATOM 1518 C C . ASN A 1 188 ? 5.970 -6.131 -17.040 1.00 87.31 188 ASN A C 1
ATOM 1520 O O . ASN A 1 188 ? 6.511 -5.356 -16.265 1.00 87.31 188 ASN A O 1
ATOM 1524 N N . ASP A 1 189 ? 6.490 -6.409 -18.237 1.00 80.44 189 ASP A N 1
ATOM 1525 C CA . ASP A 1 189 ? 7.808 -5.922 -18.668 1.00 80.44 189 ASP A CA 1
ATOM 1526 C C . ASP A 1 189 ? 7.990 -4.381 -18.510 1.00 80.44 189 ASP A C 1
ATOM 1528 O O . ASP A 1 189 ? 9.099 -3.898 -18.329 1.00 80.44 189 ASP A O 1
ATOM 1532 N N . ASN A 1 190 ? 6.916 -3.587 -18.524 1.00 84.44 190 ASN A N 1
ATOM 1533 C CA . ASN A 1 190 ? 6.983 -2.124 -18.502 1.00 84.44 190 ASN A CA 1
ATOM 1534 C C . ASN A 1 190 ? 6.731 -1.493 -17.129 1.00 84.44 190 ASN A C 1
ATOM 1536 O O . ASN A 1 190 ? 7.367 -0.495 -16.787 1.00 84.44 190 ASN A O 1
ATOM 1540 N N . ALA A 1 191 ? 5.838 -2.071 -16.331 1.00 87.62 191 ALA A N 1
ATOM 1541 C CA . ALA A 1 191 ? 5.454 -1.548 -15.029 1.00 87.62 191 ALA A CA 1
ATOM 1542 C C . ALA A 1 191 ? 5.317 -2.687 -14.016 1.00 87.62 191 ALA A C 1
ATOM 1544 O O . ALA A 1 191 ? 4.608 -3.665 -14.256 1.00 87.62 191 ALA A O 1
ATOM 1545 N N . ALA A 1 192 ? 5.978 -2.544 -12.869 1.00 90.81 192 ALA A N 1
ATOM 1546 C CA . ALA A 1 192 ? 5.848 -3.457 -11.747 1.00 90.81 192 ALA A CA 1
ATOM 1547 C C . ALA A 1 192 ? 5.828 -2.710 -10.411 1.00 90.81 192 ALA A C 1
ATOM 1549 O O . ALA A 1 192 ? 6.444 -1.652 -10.251 1.00 90.81 192 ALA A O 1
ATOM 1550 N N . LEU A 1 193 ? 5.132 -3.305 -9.446 1.00 95.31 193 LEU A N 1
ATOM 1551 C CA . LEU A 1 193 ? 5.057 -2.843 -8.071 1.00 95.31 193 LEU A CA 1
ATOM 1552 C C . LEU A 1 193 ? 5.570 -3.944 -7.156 1.00 95.31 193 LEU A C 1
ATOM 1554 O O . LEU A 1 193 ? 4.996 -5.034 -7.098 1.00 95.31 193 LEU A O 1
ATOM 1558 N N . TYR A 1 194 ? 6.652 -3.655 -6.446 1.00 95.81 194 TYR A N 1
ATOM 1559 C CA . TYR A 1 194 ? 7.009 -4.428 -5.265 1.00 95.81 194 TYR A CA 1
ATOM 1560 C C . TYR A 1 194 ? 6.226 -3.878 -4.074 1.00 95.81 194 TYR A C 1
ATOM 1562 O O . TYR A 1 194 ? 6.151 -2.663 -3.903 1.00 95.81 194 TYR A O 1
ATOM 1570 N N . ILE A 1 195 ? 5.647 -4.771 -3.283 1.00 97.25 195 ILE A N 1
ATOM 1571 C CA . ILE A 1 195 ? 4.858 -4.491 -2.087 1.00 97.25 195 ILE A CA 1
ATOM 1572 C C . ILE A 1 195 ? 5.495 -5.276 -0.943 1.00 97.25 195 ILE A C 1
ATOM 1574 O O . ILE A 1 195 ? 5.742 -6.473 -1.089 1.00 97.25 195 ILE A O 1
ATOM 1578 N N . ASN A 1 196 ? 5.731 -4.622 0.190 1.00 96.75 196 ASN A N 1
ATOM 1579 C CA . ASN A 1 196 ? 6.213 -5.256 1.415 1.00 96.75 196 ASN A CA 1
ATOM 1580 C C . ASN A 1 196 ? 5.369 -4.798 2.602 1.00 96.75 196 ASN A C 1
ATOM 1582 O O . ASN A 1 196 ? 5.291 -3.599 2.872 1.00 96.75 196 ASN A O 1
ATOM 1586 N N . ILE A 1 197 ? 4.737 -5.741 3.292 1.00 96.50 197 ILE A N 1
ATOM 1587 C CA . ILE A 1 197 ? 3.904 -5.462 4.462 1.00 96.50 197 ILE A CA 1
ATOM 1588 C C . ILE A 1 197 ? 4.755 -5.520 5.733 1.00 96.50 197 ILE A C 1
ATOM 1590 O O . ILE A 1 197 ? 5.579 -6.420 5.895 1.00 96.50 197 ILE A O 1
ATOM 1594 N N . ASP A 1 198 ? 4.534 -4.582 6.656 1.00 93.06 198 ASP A N 1
ATOM 1595 C CA . ASP A 1 198 ? 5.216 -4.581 7.949 1.00 93.06 198 ASP A CA 1
ATOM 1596 C C . ASP A 1 198 ? 4.876 -5.837 8.775 1.00 93.06 198 ASP A C 1
ATOM 1598 O O . ASP A 1 198 ? 3.730 -6.076 9.167 1.00 93.06 198 ASP A O 1
ATOM 1602 N N . GLN A 1 199 ? 5.908 -6.629 9.066 1.00 90.06 199 GLN A N 1
ATOM 1603 C CA . GLN A 1 199 ? 5.832 -7.881 9.821 1.00 90.06 199 GLN A CA 1
ATOM 1604 C C . GLN A 1 199 ? 6.113 -7.745 11.318 1.00 90.06 199 GLN A C 1
ATOM 1606 O O . GLN A 1 199 ? 6.072 -8.749 12.042 1.00 90.06 199 GLN A O 1
ATOM 1611 N N . SER A 1 200 ? 6.391 -6.528 11.789 1.00 85.88 200 SER A N 1
ATOM 1612 C CA . SER A 1 200 ? 6.691 -6.244 13.187 1.00 85.88 200 SER A CA 1
ATOM 1613 C C . SER A 1 200 ? 5.600 -6.794 14.119 1.00 85.88 200 SER A C 1
ATOM 1615 O O . SER A 1 200 ? 4.402 -6.592 13.922 1.00 85.88 200 SER A O 1
ATOM 1617 N N . LYS A 1 201 ? 6.001 -7.533 15.163 1.00 78.88 201 LYS A N 1
ATOM 1618 C CA . LYS A 1 201 ? 5.054 -8.015 16.190 1.00 78.88 201 LYS A CA 1
ATOM 1619 C C . LYS A 1 201 ? 4.541 -6.879 17.078 1.00 78.88 201 LYS A C 1
ATOM 1621 O O . LYS A 1 201 ? 3.481 -7.002 17.680 1.00 78.88 201 LYS A O 1
ATOM 1626 N N . LYS A 1 202 ? 5.310 -5.795 17.181 1.00 73.88 202 LYS A N 1
ATOM 1627 C CA . LYS A 1 202 ? 4.965 -4.580 17.915 1.00 73.88 202 LYS A CA 1
ATOM 1628 C C . LYS A 1 202 ? 4.989 -3.420 16.937 1.00 73.88 202 LYS A C 1
ATOM 1630 O O . LYS A 1 202 ? 5.936 -3.320 16.165 1.00 73.88 202 LYS A O 1
ATOM 1635 N N . SER A 1 203 ? 3.985 -2.554 17.010 1.00 74.62 203 SER A N 1
ATOM 1636 C CA . SER A 1 203 ? 4.029 -1.287 16.289 1.00 74.62 203 SER A CA 1
ATOM 1637 C C . SER A 1 203 ? 5.192 -0.433 16.795 1.00 74.62 203 SER A C 1
ATOM 1639 O O . SER A 1 203 ? 5.587 -0.520 17.959 1.00 74.62 203 SER A O 1
ATOM 1641 N N . GLU A 1 204 ? 5.703 0.436 15.928 1.00 70.94 204 GLU A N 1
ATOM 1642 C CA . GLU A 1 204 ? 6.690 1.459 16.288 1.00 70.94 204 GLU A CA 1
ATOM 1643 C C . GLU A 1 204 ? 6.169 2.398 17.385 1.00 70.94 204 GLU A C 1
ATOM 1645 O O . GLU A 1 204 ? 6.939 2.934 18.177 1.00 70.94 204 GLU A O 1
ATOM 1650 N N . THR A 1 205 ? 4.848 2.590 17.447 1.00 71.88 205 THR A N 1
ATOM 1651 C CA . THR A 1 205 ? 4.194 3.333 18.526 1.00 71.88 205 THR A CA 1
ATOM 1652 C C . THR A 1 205 ? 3.669 2.343 19.560 1.00 71.88 205 THR A C 1
ATOM 1654 O O . THR A 1 205 ? 2.781 1.556 19.249 1.00 71.88 205 THR A O 1
ATOM 1657 N N . LEU A 1 206 ? 4.174 2.405 20.799 1.00 69.06 206 LEU A N 1
ATOM 1658 C CA . LEU A 1 206 ? 3.795 1.494 21.895 1.00 69.06 206 LEU A CA 1
ATOM 1659 C C . LEU A 1 206 ? 2.279 1.420 22.156 1.00 69.06 206 LEU A C 1
ATOM 1661 O O . LEU A 1 206 ? 1.799 0.403 22.645 1.00 69.06 206 LEU A O 1
ATOM 1665 N N . SER A 1 207 ? 1.535 2.483 21.840 1.00 76.56 207 SER A N 1
ATOM 1666 C CA . SER A 1 207 ? 0.079 2.553 22.005 1.00 76.56 207 SER A CA 1
ATOM 1667 C C . SER A 1 207 ? -0.721 1.920 20.864 1.00 76.56 207 SER A C 1
ATOM 1669 O O . SER A 1 207 ? -1.931 1.770 21.004 1.00 76.56 207 SER A O 1
ATOM 1671 N N . ALA A 1 208 ? -0.087 1.570 19.742 1.00 86.75 208 ALA A N 1
ATOM 1672 C CA . ALA A 1 208 ? -0.769 1.048 18.563 1.00 86.75 208 ALA A CA 1
ATOM 1673 C C . ALA A 1 208 ? -0.471 -0.440 18.339 1.00 86.75 208 ALA A C 1
ATOM 1675 O O . ALA A 1 208 ? 0.624 -0.932 18.613 1.00 86.75 208 ALA A O 1
ATOM 1676 N N . GLN A 1 209 ? -1.437 -1.164 17.784 1.00 91.88 209 GLN A N 1
ATOM 1677 C CA . GLN A 1 209 ? -1.268 -2.558 17.374 1.00 91.88 209 GLN A CA 1
ATOM 1678 C C . GLN A 1 209 ? -0.953 -2.637 15.876 1.00 91.88 209 GLN A C 1
ATOM 1680 O O . GLN A 1 209 ? -1.454 -1.831 15.094 1.00 91.88 209 GLN A O 1
ATOM 1685 N N . ASN A 1 210 ? -0.148 -3.619 15.453 1.00 92.75 210 ASN A N 1
ATOM 1686 C CA . ASN A 1 210 ? 0.043 -3.886 14.025 1.00 92.75 210 ASN A CA 1
ATOM 1687 C C . ASN A 1 210 ? -1.232 -4.543 13.466 1.00 92.75 210 ASN A C 1
ATOM 1689 O O . ASN A 1 210 ? -1.500 -5.725 13.707 1.00 92.75 210 ASN A O 1
ATOM 1693 N N . GLY A 1 211 ? -2.008 -3.759 12.716 1.00 94.31 211 GLY A N 1
ATOM 1694 C CA . GLY A 1 211 ? -3.295 -4.157 12.158 1.00 94.31 211 GLY A CA 1
ATOM 1695 C C . GLY A 1 211 ? -3.185 -5.223 11.073 1.00 94.31 211 GLY A C 1
ATOM 1696 O O . GLY A 1 211 ? -4.149 -5.951 10.850 1.00 94.31 211 GLY A O 1
ATOM 1697 N N . TRP A 1 212 ? -2.018 -5.379 10.437 1.00 95.00 212 TRP A N 1
ATOM 1698 C CA . TRP A 1 212 ? -1.819 -6.446 9.464 1.00 95.00 212 TRP A CA 1
ATOM 1699 C C . TRP A 1 212 ? -1.904 -7.818 10.125 1.00 95.00 212 TRP A C 1
ATOM 1701 O O . TRP A 1 212 ? -2.542 -8.710 9.582 1.00 95.00 212 TRP A O 1
ATOM 1711 N N . ARG A 1 213 ? -1.295 -8.020 11.299 1.00 90.62 213 ARG A N 1
ATOM 1712 C CA . ARG A 1 213 ? -1.219 -9.358 11.913 1.00 90.62 213 ARG A CA 1
ATOM 1713 C C . ARG A 1 213 ? -2.569 -9.833 12.434 1.00 90.62 213 ARG A C 1
ATOM 1715 O O . ARG A 1 213 ? -3.021 -10.908 12.041 1.00 90.62 213 ARG A O 1
ATOM 1722 N N . ASN A 1 214 ? -3.181 -9.030 13.310 1.00 91.50 214 ASN A N 1
ATOM 1723 C CA . ASN A 1 214 ? -4.418 -9.355 14.029 1.00 91.50 214 ASN A CA 1
ATOM 1724 C C . ASN A 1 214 ? -4.422 -10.799 14.579 1.00 91.50 214 ASN A C 1
ATOM 1726 O O . ASN A 1 214 ? -5.190 -11.643 14.123 1.00 91.50 214 ASN A O 1
ATOM 1730 N N . ASP A 1 215 ? -3.508 -11.114 15.502 1.00 89.06 215 ASP A N 1
ATOM 1731 C CA . ASP A 1 215 ? -3.279 -12.479 16.019 1.00 89.06 215 ASP A CA 1
ATOM 1732 C C . ASP A 1 215 ? -3.050 -13.534 14.921 1.00 89.06 215 ASP A C 1
ATOM 1734 O O . ASP A 1 215 ? -3.573 -14.647 14.975 1.00 89.06 215 ASP A O 1
ATOM 1738 N N . ASP A 1 216 ? -2.312 -13.157 13.879 1.00 90.44 216 ASP A N 1
ATOM 1739 C CA . ASP A 1 216 ? -2.015 -13.980 12.703 1.00 90.44 216 ASP A CA 1
ATOM 1740 C C . ASP A 1 216 ? -3.264 -14.467 11.928 1.00 90.44 216 ASP A C 1
ATOM 1742 O O . ASP A 1 216 ? -3.196 -15.413 11.134 1.00 90.44 216 ASP A O 1
ATOM 1746 N N . LYS A 1 217 ? -4.411 -13.795 12.113 1.00 93.31 217 LYS A N 1
ATOM 1747 C CA . LYS A 1 217 ? -5.658 -14.039 11.363 1.00 93.31 217 LYS A CA 1
ATOM 1748 C C . LYS A 1 217 ? -5.641 -13.395 9.980 1.00 93.31 217 LYS A C 1
ATOM 1750 O O . LYS A 1 217 ? -6.440 -13.778 9.127 1.00 93.31 217 LYS A O 1
ATOM 1755 N N . GLY A 1 218 ? -4.752 -12.427 9.756 1.00 93.19 218 GLY A N 1
ATOM 1756 C CA . GLY A 1 218 ? -4.657 -11.732 8.482 1.00 93.19 218 GLY A CA 1
ATOM 1757 C C . GLY A 1 218 ? -4.243 -12.644 7.317 1.00 93.19 218 GLY A C 1
ATOM 1758 O O . GLY A 1 218 ? -3.438 -13.573 7.461 1.00 93.19 218 GLY A O 1
ATOM 1759 N N . THR A 1 219 ? -4.790 -12.367 6.138 1.00 96.62 219 THR A N 1
ATOM 1760 C CA . THR A 1 219 ? -4.538 -13.129 4.909 1.00 96.62 219 THR A CA 1
ATOM 1761 C C . THR A 1 219 ? -4.306 -12.197 3.734 1.00 96.62 219 THR A C 1
ATOM 1763 O O . THR A 1 219 ? -4.769 -11.061 3.741 1.00 96.62 219 THR A O 1
ATOM 1766 N N . MET A 1 220 ? -3.594 -12.685 2.722 1.00 97.19 220 MET A N 1
ATOM 1767 C CA . MET A 1 220 ? -3.415 -11.995 1.454 1.00 97.19 220 MET A CA 1
ATOM 1768 C C . MET A 1 220 ? -3.741 -12.929 0.296 1.00 97.19 220 MET A C 1
ATOM 1770 O O . MET A 1 220 ? -3.393 -14.112 0.317 1.00 97.19 220 MET A O 1
ATOM 1774 N N . GLN A 1 221 ? -4.373 -12.390 -0.736 1.00 96.69 221 GLN A N 1
ATOM 1775 C CA . GLN A 1 221 ? -4.651 -13.103 -1.972 1.00 96.69 221 GLN A CA 1
ATOM 1776 C C . GLN A 1 221 ? -4.382 -12.228 -3.192 1.00 96.69 221 GLN A C 1
ATOM 1778 O O . GLN A 1 221 ? -4.527 -11.011 -3.131 1.00 96.69 221 GLN A O 1
ATOM 1783 N N . VAL A 1 222 ? -3.997 -12.861 -4.300 1.00 96.50 222 VAL A N 1
ATOM 1784 C CA . VAL A 1 222 ? -3.883 -12.215 -5.612 1.00 96.50 222 VAL A CA 1
ATOM 1785 C C . VAL A 1 222 ? -4.709 -13.003 -6.614 1.00 96.50 222 VAL A C 1
ATOM 1787 O O . VAL A 1 222 ? -4.352 -14.139 -6.934 1.00 96.50 222 VAL A O 1
ATOM 1790 N N . ASN A 1 223 ? -5.796 -12.432 -7.124 1.00 96.38 223 ASN A N 1
ATOM 1791 C CA . ASN A 1 223 ? -6.696 -13.112 -8.057 1.00 96.38 223 ASN A CA 1
ATOM 1792 C C . ASN A 1 223 ? -7.454 -12.135 -8.961 1.00 96.38 223 ASN A C 1
ATOM 1794 O O . ASN A 1 223 ? -7.532 -10.935 -8.706 1.00 96.38 223 ASN A O 1
ATOM 1798 N N . ILE A 1 224 ? -8.056 -12.669 -10.025 1.00 95.31 224 ILE A N 1
ATOM 1799 C CA . ILE A 1 224 ? -8.972 -11.893 -10.864 1.00 95.31 224 ILE A CA 1
ATOM 1800 C C . ILE A 1 224 ? -10.216 -11.538 -10.041 1.00 95.31 224 ILE A C 1
ATOM 1802 O O . ILE A 1 224 ? -10.839 -12.426 -9.452 1.00 95.31 224 ILE A O 1
ATOM 1806 N N . LYS A 1 225 ? -10.602 -10.258 -10.035 1.00 93.69 225 LYS A N 1
ATOM 1807 C CA . LYS A 1 225 ? -11.863 -9.773 -9.454 1.00 93.69 225 LYS A CA 1
ATOM 1808 C C . LYS A 1 225 ? -12.491 -8.764 -10.409 1.00 93.69 225 LYS A C 1
ATOM 1810 O O . LYS A 1 225 ? -11.987 -7.661 -10.592 1.00 93.69 225 LYS A O 1
ATOM 1815 N N . GLY A 1 226 ? -13.570 -9.167 -11.080 1.00 92.81 226 GLY A N 1
ATOM 1816 C CA . GLY A 1 226 ? -14.173 -8.360 -12.144 1.00 92.81 226 GLY A CA 1
ATOM 1817 C C . GLY A 1 226 ? -13.159 -8.046 -13.249 1.00 92.81 226 GLY A C 1
ATOM 1818 O O . GLY A 1 226 ? -12.631 -8.957 -13.893 1.00 92.81 226 GLY A O 1
ATOM 1819 N N . SER A 1 227 ? -12.873 -6.760 -13.457 1.00 93.50 227 SER A N 1
ATOM 1820 C CA . SER A 1 227 ? -11.964 -6.260 -14.498 1.00 93.50 227 SER A CA 1
ATOM 1821 C C . SER A 1 227 ? -10.518 -6.055 -14.042 1.00 93.50 227 SER A C 1
ATOM 1823 O O . SER A 1 227 ? -9.670 -5.824 -14.899 1.00 93.50 227 SER A O 1
ATOM 1825 N N . SER A 1 228 ? -10.203 -6.230 -12.755 1.00 96.31 228 SER A N 1
ATOM 1826 C CA . SER A 1 228 ? -8.851 -6.048 -12.218 1.00 96.31 228 SER A CA 1
ATOM 1827 C C . SER A 1 228 ? -8.176 -7.369 -11.841 1.00 96.31 228 SER A C 1
ATOM 1829 O O . SER A 1 228 ? -8.807 -8.429 -11.720 1.00 96.31 228 SER A O 1
ATOM 1831 N N . MET A 1 229 ? -6.857 -7.295 -11.679 1.00 96.81 229 MET A N 1
ATOM 1832 C CA . MET A 1 229 ? -6.088 -8.248 -10.893 1.00 96.81 229 MET A CA 1
ATOM 1833 C C . MET A 1 229 ? -5.938 -7.681 -9.484 1.00 96.81 229 MET A C 1
ATOM 1835 O O . MET A 1 229 ? -5.197 -6.721 -9.294 1.00 96.81 229 MET A O 1
ATOM 1839 N N . LEU A 1 230 ? -6.646 -8.230 -8.503 1.00 97.81 230 LEU A N 1
ATOM 1840 C CA . LEU A 1 230 ? -6.659 -7.668 -7.160 1.00 97.81 230 LEU A CA 1
ATOM 1841 C C . LEU A 1 230 ? -5.641 -8.369 -6.268 1.00 97.81 230 LEU A C 1
ATOM 1843 O O . LEU A 1 230 ? -5.744 -9.577 -6.066 1.00 97.81 230 LEU A O 1
ATOM 1847 N N . THR A 1 231 ? -4.734 -7.592 -5.679 1.00 97.94 231 THR A N 1
ATOM 1848 C CA . THR A 1 231 ? -4.060 -7.967 -4.434 1.00 97.94 231 THR A CA 1
ATOM 1849 C C . THR A 1 231 ? -4.898 -7.462 -3.270 1.00 97.94 231 THR A C 1
ATOM 1851 O O . THR A 1 231 ? -5.052 -6.255 -3.086 1.00 97.94 231 THR A O 1
ATOM 1854 N N . GLU A 1 232 ? -5.462 -8.384 -2.502 1.00 97.94 232 GLU A N 1
ATOM 1855 C CA . GLU A 1 232 ? -6.312 -8.106 -1.348 1.00 97.94 232 GLU A CA 1
ATOM 1856 C C . GLU A 1 232 ? -5.617 -8.607 -0.090 1.00 97.94 232 GLU A C 1
ATOM 1858 O O . GLU A 1 232 ? -5.197 -9.762 -0.032 1.00 97.94 232 GLU A O 1
ATOM 1863 N N . PHE A 1 233 ? -5.514 -7.742 0.911 1.00 98.19 233 PHE A N 1
ATOM 1864 C CA . PHE A 1 233 ? -5.205 -8.129 2.277 1.00 98.19 233 PHE A CA 1
ATOM 1865 C C . PHE A 1 233 ? -6.470 -8.005 3.124 1.00 98.19 233 PHE A C 1
ATOM 1867 O O . PHE A 1 233 ? -7.149 -6.986 3.041 1.00 98.19 233 PHE A O 1
ATOM 1874 N N . SER A 1 234 ? -6.747 -8.987 3.977 1.00 97.62 234 SER A N 1
ATOM 1875 C CA . SER A 1 234 ? -7.887 -8.978 4.901 1.00 97.62 234 SER A CA 1
ATOM 1876 C C . SER A 1 234 ? -7.429 -9.293 6.313 1.00 97.62 234 SER A C 1
ATOM 1878 O O . SER A 1 234 ? -6.723 -10.277 6.524 1.00 97.62 234 SER A O 1
ATOM 1880 N N . THR A 1 235 ? -7.869 -8.508 7.296 1.00 96.81 235 THR A N 1
ATOM 1881 C CA . THR A 1 235 ? -7.483 -8.693 8.707 1.00 96.81 235 THR A CA 1
ATOM 1882 C C . THR A 1 235 ? -8.248 -9.805 9.425 1.00 96.81 235 THR A C 1
ATOM 1884 O O . THR A 1 235 ? -7.797 -10.285 10.461 1.00 96.81 235 THR A O 1
ATOM 1887 N N . GLY A 1 236 ? -9.439 -10.177 8.943 1.00 94.88 236 GLY A N 1
ATOM 1888 C CA . GLY A 1 236 ? -10.466 -10.808 9.786 1.00 94.88 236 GLY A CA 1
ATOM 1889 C C . GLY A 1 236 ? -11.058 -9.831 10.816 1.00 94.88 236 GLY A C 1
ATOM 1890 O O . GLY A 1 236 ? -10.846 -8.622 10.708 1.00 94.88 236 GLY A O 1
ATOM 1891 N N . VAL A 1 237 ? -11.804 -10.343 11.802 1.00 96.75 237 VAL A N 1
ATOM 1892 C CA . VAL A 1 237 ? -12.513 -9.515 12.798 1.00 96.75 237 VAL A CA 1
ATOM 1893 C C . VAL A 1 237 ? -11.531 -8.745 13.680 1.00 96.75 237 VAL A C 1
ATOM 1895 O O . VAL A 1 237 ? -10.594 -9.341 14.211 1.00 96.75 237 VAL A O 1
ATOM 1898 N N . VAL A 1 238 ? -11.776 -7.448 13.871 1.00 96.38 238 VAL A N 1
ATOM 1899 C CA . VAL A 1 238 ? -10.989 -6.565 14.745 1.00 96.38 238 VAL A CA 1
ATOM 1900 C C . VAL A 1 238 ? -11.931 -5.770 15.644 1.00 96.38 238 VAL A C 1
ATOM 1902 O O . VAL A 1 238 ? -12.865 -5.141 15.154 1.00 96.38 238 VAL A O 1
ATOM 1905 N N . SER A 1 239 ? -11.669 -5.763 16.949 1.00 96.25 239 SER A N 1
ATOM 1906 C CA . SER A 1 239 ? -12.449 -5.002 17.932 1.00 96.25 239 SER A CA 1
ATOM 1907 C C . SER A 1 239 ? -11.580 -3.923 18.561 1.00 96.25 239 SER A C 1
ATOM 1909 O O . SER A 1 239 ? -10.516 -4.236 19.089 1.00 96.25 239 SER A O 1
ATOM 1911 N N . LEU A 1 240 ? -12.050 -2.677 18.533 1.00 96.88 240 LEU A N 1
ATOM 1912 C CA . LEU A 1 240 ? -11.353 -1.518 19.085 1.00 96.88 240 LEU A CA 1
ATOM 1913 C C . LEU A 1 240 ? -12.229 -0.813 20.122 1.00 96.88 240 LEU A C 1
ATOM 1915 O O . LEU A 1 240 ? -13.427 -0.612 19.913 1.00 96.88 240 LEU A O 1
ATOM 1919 N N . LYS A 1 241 ? -11.626 -0.399 21.234 1.00 97.56 241 LYS A N 1
ATOM 1920 C CA . LYS A 1 241 ? -12.192 0.576 22.170 1.00 97.56 241 LYS A CA 1
ATOM 1921 C C . LYS A 1 241 ? -11.907 1.989 21.669 1.00 97.56 241 LYS A C 1
ATOM 1923 O O . LYS A 1 241 ? -11.000 2.210 20.873 1.00 97.56 241 LYS A O 1
ATOM 1928 N N . ALA A 1 242 ? -12.663 2.967 22.163 1.00 97.62 242 ALA A N 1
ATOM 1929 C CA . ALA A 1 242 ? -12.363 4.368 21.884 1.00 97.62 242 ALA A CA 1
ATOM 1930 C C . ALA A 1 242 ? -10.934 4.709 22.347 1.00 97.62 242 ALA A C 1
ATOM 1932 O O . ALA A 1 242 ? -10.561 4.418 23.482 1.00 97.62 242 ALA A O 1
ATOM 1933 N N . GLY A 1 243 ? -10.154 5.328 21.465 1.00 96.62 243 GLY A N 1
ATOM 1934 C CA . GLY A 1 243 ? -8.750 5.656 21.690 1.00 96.62 243 GLY A CA 1
ATOM 1935 C C . GLY A 1 243 ? -7.754 4.600 21.208 1.00 96.62 243 GLY A C 1
ATOM 1936 O O . GLY A 1 243 ? -6.591 4.963 21.037 1.00 96.62 243 GLY A O 1
ATOM 1937 N N . ASP A 1 244 ? -8.184 3.361 20.937 1.00 96.75 244 ASP A N 1
ATOM 1938 C CA . ASP A 1 244 ? -7.300 2.320 20.403 1.00 96.75 244 ASP A CA 1
ATOM 1939 C C . ASP A 1 244 ? -6.799 2.696 19.000 1.00 96.75 244 ASP A C 1
ATOM 1941 O O . ASP A 1 244 ? -7.518 3.305 18.197 1.00 96.75 244 ASP A O 1
ATOM 1945 N N . GLU A 1 245 ? -5.560 2.303 18.695 1.00 96.50 245 GLU A N 1
ATOM 1946 C CA . GLU A 1 245 ? -4.902 2.596 17.423 1.00 96.50 245 GLU A CA 1
ATOM 1947 C C . GLU A 1 245 ? -4.408 1.322 16.723 1.00 96.50 245 GLU A C 1
ATOM 1949 O O . GLU A 1 245 ? -3.820 0.431 17.340 1.00 96.50 245 GLU A O 1
ATOM 1954 N N . LEU A 1 246 ? -4.595 1.272 15.404 1.00 96.38 246 LEU A N 1
ATOM 1955 C CA . LEU A 1 246 ? -3.996 0.288 14.505 1.00 96.38 246 LEU A CA 1
ATOM 1956 C C . LEU A 1 246 ? -3.005 0.973 13.569 1.00 96.38 246 LEU A C 1
ATOM 1958 O O . LEU A 1 246 ? -3.272 2.069 13.069 1.00 96.38 246 LEU A O 1
ATOM 1962 N N . THR A 1 247 ? -1.902 0.299 13.261 1.00 96.94 247 THR A N 1
ATOM 1963 C CA . THR A 1 247 ? -0.996 0.684 12.178 1.00 96.94 247 THR A CA 1
ATOM 1964 C C . THR A 1 247 ? -1.051 -0.309 11.027 1.00 96.94 247 THR A C 1
ATOM 1966 O O . THR A 1 247 ? -1.097 -1.521 11.228 1.00 96.94 247 THR A O 1
ATOM 1969 N N . PHE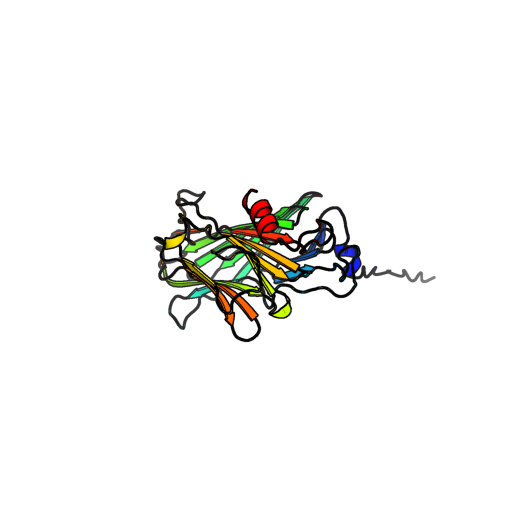 A 1 248 ? -1.028 0.225 9.808 1.00 97.31 248 PHE A N 1
ATOM 1970 C CA . PHE A 1 248 ? -0.966 -0.529 8.561 1.00 97.31 248 PHE A CA 1
ATOM 1971 C C . PHE A 1 248 ? 0.208 -0.008 7.721 1.00 97.31 248 PHE A C 1
ATOM 1973 O O . PHE A 1 248 ? 0.019 0.594 6.667 1.00 97.31 248 PHE A O 1
ATOM 1980 N N . ASN A 1 249 ? 1.433 -0.176 8.224 1.00 97.00 249 ASN A N 1
ATOM 1981 C CA . ASN A 1 249 ? 2.646 0.291 7.546 1.00 97.00 249 ASN A CA 1
ATOM 1982 C C . ASN A 1 249 ? 3.032 -0.645 6.394 1.00 97.00 249 ASN A C 1
ATOM 1984 O O . ASN A 1 249 ? 2.993 -1.866 6.551 1.00 97.00 249 ASN A O 1
ATOM 1988 N N . PHE A 1 250 ? 3.416 -0.094 5.249 1.00 97.88 250 PHE A N 1
ATOM 1989 C CA . PHE A 1 250 ? 3.879 -0.886 4.112 1.00 97.88 250 PHE A CA 1
ATOM 1990 C C . PHE A 1 250 ? 4.794 -0.071 3.207 1.00 97.88 250 PHE A C 1
ATOM 1992 O O . PHE A 1 250 ? 4.764 1.161 3.191 1.00 97.88 250 PHE A O 1
ATOM 1999 N N . ASN A 1 251 ? 5.594 -0.781 2.421 1.00 97.88 251 ASN A N 1
ATOM 2000 C CA . ASN A 1 251 ? 6.470 -0.182 1.434 1.00 97.88 251 ASN A CA 1
ATOM 2001 C C . ASN A 1 251 ? 6.042 -0.573 0.031 1.00 97.88 251 ASN A C 1
ATOM 2003 O O . ASN A 1 251 ? 5.666 -1.720 -0.225 1.00 97.88 251 ASN A O 1
ATOM 2007 N N . LEU A 1 252 ? 6.158 0.385 -0.881 1.00 97.81 252 LEU A N 1
ATOM 2008 C CA . LEU A 1 252 ? 6.047 0.164 -2.310 1.00 97.81 252 LEU A CA 1
ATOM 2009 C C . LEU A 1 252 ? 7.384 0.477 -2.975 1.00 97.81 252 LEU A C 1
ATOM 2011 O O . LEU A 1 252 ? 8.129 1.341 -2.524 1.00 97.81 252 LEU A O 1
ATOM 2015 N N . LEU A 1 253 ? 7.676 -0.174 -4.091 1.00 95.50 253 LEU A N 1
ATOM 2016 C CA . LEU A 1 253 ? 8.722 0.282 -4.999 1.00 95.50 253 LEU A CA 1
ATOM 2017 C C . LEU A 1 253 ? 8.189 0.248 -6.425 1.00 95.50 253 LEU A C 1
ATOM 2019 O O . LEU A 1 253 ? 7.889 -0.819 -6.967 1.00 95.50 253 LEU A O 1
ATOM 2023 N N . VAL A 1 254 ? 8.076 1.440 -7.012 1.00 91.06 254 VAL A N 1
ATOM 2024 C CA . VAL A 1 254 ? 7.657 1.633 -8.400 1.00 91.06 254 VAL A CA 1
ATOM 2025 C C . VAL A 1 254 ? 8.857 1.386 -9.296 1.00 91.06 254 VAL A C 1
ATOM 2027 O O . VAL A 1 254 ? 9.800 2.173 -9.302 1.00 91.06 254 VAL A O 1
ATOM 2030 N N . THR A 1 255 ? 8.846 0.317 -10.084 1.00 82.00 255 THR A N 1
ATOM 2031 C CA . THR A 1 255 ? 9.997 -0.045 -10.919 1.00 82.00 255 THR A CA 1
ATOM 2032 C C . THR A 1 255 ? 9.540 -0.547 -12.285 1.00 82.00 255 THR A C 1
ATOM 2034 O O . THR A 1 255 ? 8.598 -1.337 -12.352 1.00 82.00 255 THR A O 1
ATOM 2037 N N . PRO A 1 256 ? 10.213 -0.169 -13.389 1.00 68.06 256 PRO A N 1
ATOM 2038 C CA . PRO A 1 256 ? 10.053 -0.924 -14.627 1.00 68.06 256 PRO A CA 1
ATOM 2039 C C . PRO A 1 256 ? 10.626 -2.331 -14.424 1.00 68.06 256 PRO A C 1
ATOM 2041 O O . PRO A 1 256 ? 11.402 -2.553 -13.486 1.00 68.06 256 PRO A O 1
ATOM 2044 N N . ILE A 1 257 ? 10.278 -3.287 -15.282 1.00 64.25 257 ILE A N 1
ATOM 2045 C CA . ILE A 1 257 ? 11.015 -4.550 -15.376 1.00 64.25 257 ILE A CA 1
ATOM 2046 C C . ILE A 1 257 ? 12.150 -4.333 -16.379 1.00 64.25 257 ILE A C 1
ATOM 2048 O O . ILE A 1 257 ? 11.939 -4.296 -17.583 1.00 64.25 257 ILE A O 1
ATOM 2052 N N . ASP A 1 258 ? 13.353 -4.091 -15.860 1.00 56.19 258 ASP A N 1
ATOM 2053 C CA . ASP A 1 258 ? 14.516 -3.742 -16.679 1.00 56.19 258 ASP A CA 1
ATOM 2054 C C . ASP A 1 258 ? 14.922 -4.911 -17.599 1.00 56.19 258 ASP A C 1
ATOM 2056 O O . ASP A 1 258 ? 14.958 -6.064 -17.175 1.00 56.19 258 ASP A O 1
ATOM 2060 N N . ARG A 1 259 ? 15.206 -4.612 -18.874 1.00 52.22 259 ARG A N 1
ATOM 2061 C CA . ARG A 1 259 ? 15.791 -5.560 -19.838 1.00 52.22 259 ARG A CA 1
ATOM 2062 C C . ARG A 1 259 ? 17.313 -5.433 -19.949 1.00 52.22 259 ARG A C 1
ATOM 2064 O O . ARG A 1 259 ? 17.962 -6.396 -20.356 1.00 52.22 259 ARG A O 1
ATOM 2071 N N . LYS A 1 260 ? 17.890 -4.268 -19.629 1.00 50.03 260 LYS A N 1
ATOM 2072 C CA . LYS A 1 260 ? 19.320 -3.951 -19.803 1.00 50.03 260 LYS A CA 1
ATOM 2073 C C . LYS A 1 260 ? 20.220 -4.600 -18.753 1.00 50.03 260 LYS A C 1
ATOM 2075 O O . LYS A 1 260 ? 21.417 -4.729 -18.986 1.00 50.03 260 LYS A O 1
ATOM 2080 N N . ASP A 1 261 ? 19.663 -5.072 -17.642 1.00 48.94 261 ASP A N 1
ATOM 2081 C CA . ASP A 1 261 ? 20.367 -5.937 -16.686 1.00 48.94 261 ASP A CA 1
ATOM 2082 C C . ASP A 1 261 ? 20.462 -7.410 -17.155 1.00 48.94 261 ASP A C 1
ATOM 2084 O O . ASP A 1 261 ? 21.019 -8.262 -16.449 1.00 48.94 261 ASP A O 1
ATOM 2088 N N . GLY A 1 262 ? 19.942 -7.700 -18.357 1.00 42.19 262 GLY A N 1
ATOM 2089 C CA . GLY A 1 262 ? 20.022 -8.984 -19.044 1.00 42.19 262 GLY A CA 1
ATOM 2090 C C . GLY A 1 262 ? 19.129 -10.074 -18.455 1.00 42.19 262 GLY A C 1
ATOM 2091 O O . GLY A 1 262 ? 19.327 -11.246 -18.779 1.00 42.19 262 GLY A O 1
ATOM 2092 N N . ARG A 1 263 ? 18.182 -9.757 -17.560 1.00 48.72 263 ARG A N 1
ATOM 2093 C CA . ARG A 1 263 ? 17.521 -10.786 -16.745 1.00 48.72 263 ARG A CA 1
ATOM 2094 C C . ARG A 1 263 ? 15.999 -10.686 -16.769 1.00 48.72 263 ARG A C 1
ATOM 2096 O O . ARG A 1 263 ? 15.386 -9.930 -16.030 1.00 48.72 263 ARG A O 1
ATOM 2103 N N . ARG A 1 264 ? 15.381 -11.659 -17.448 1.00 55.75 264 ARG A N 1
ATOM 2104 C CA . ARG A 1 264 ? 14.009 -12.140 -17.166 1.00 55.75 264 ARG A CA 1
ATOM 2105 C C . ARG A 1 264 ? 13.840 -12.697 -15.732 1.00 55.75 264 ARG A C 1
ATOM 2107 O O . ARG A 1 264 ? 12.796 -13.250 -15.412 1.00 55.75 264 ARG A O 1
ATOM 2114 N N . ASP A 1 265 ? 14.864 -12.602 -14.882 1.00 71.50 265 ASP A N 1
ATOM 2115 C CA . ASP A 1 265 ? 14.912 -13.179 -13.541 1.00 71.50 265 ASP A CA 1
ATOM 2116 C C . ASP A 1 265 ? 14.258 -12.232 -12.525 1.00 71.50 265 ASP A C 1
ATOM 2118 O O . ASP A 1 265 ? 14.901 -11.432 -11.834 1.00 71.50 265 ASP A O 1
ATOM 2122 N N . LEU A 1 266 ? 12.931 -12.320 -12.462 1.00 76.88 266 LEU A N 1
ATOM 2123 C CA . LEU A 1 266 ? 12.121 -11.579 -11.504 1.00 76.88 266 LEU A CA 1
ATOM 2124 C C . LEU A 1 266 ? 12.458 -11.953 -10.052 1.00 76.88 266 LEU A C 1
ATOM 2126 O O . LEU A 1 266 ? 12.339 -11.101 -9.169 1.00 76.88 266 LEU A O 1
ATOM 2130 N N . GLN A 1 267 ? 12.941 -13.176 -9.805 1.00 82.75 267 GLN A N 1
ATOM 2131 C CA . GLN A 1 267 ? 13.358 -13.627 -8.479 1.00 82.75 267 GLN A CA 1
ATOM 2132 C C . GLN A 1 267 ? 14.561 -12.833 -7.973 1.00 82.75 267 GLN A C 1
ATOM 2134 O O . GLN A 1 267 ? 14.545 -12.347 -6.842 1.00 82.75 267 GLN A O 1
ATOM 2139 N N . LYS A 1 268 ? 15.577 -12.616 -8.813 1.00 82.81 268 LYS A N 1
ATOM 2140 C CA . LYS A 1 268 ? 16.723 -11.777 -8.441 1.00 82.81 268 LYS A CA 1
ATOM 2141 C C . LYS A 1 268 ? 16.300 -10.357 -8.069 1.00 82.81 268 LYS A C 1
ATOM 2143 O O . LYS A 1 268 ? 16.816 -9.792 -7.104 1.00 82.81 268 LYS A O 1
ATOM 2148 N N . ARG A 1 269 ? 15.385 -9.766 -8.839 1.00 79.69 269 ARG A N 1
ATOM 2149 C CA . ARG A 1 269 ? 14.896 -8.405 -8.582 1.00 79.69 269 ARG A CA 1
ATOM 2150 C C . ARG A 1 269 ? 14.132 -8.329 -7.272 1.00 79.69 269 ARG A C 1
ATOM 2152 O O . ARG A 1 269 ? 14.448 -7.473 -6.453 1.00 79.69 269 ARG A O 1
ATOM 2159 N N . PHE A 1 270 ? 13.211 -9.264 -7.049 1.00 86.88 270 PHE A N 1
ATOM 2160 C CA . PHE A 1 270 ? 12.517 -9.405 -5.774 1.00 86.88 270 PHE A CA 1
ATOM 2161 C C . PHE A 1 270 ? 13.508 -9.492 -4.608 1.00 86.88 270 PHE A C 1
ATOM 2163 O O . PHE A 1 270 ? 13.402 -8.705 -3.677 1.00 86.88 270 PHE A O 1
ATOM 2170 N N . ASN A 1 271 ? 14.530 -10.350 -4.701 1.00 87.00 271 ASN A N 1
ATOM 2171 C CA . ASN A 1 271 ? 15.543 -10.492 -3.651 1.00 87.00 271 ASN A CA 1
ATOM 2172 C C . ASN A 1 271 ? 16.299 -9.175 -3.391 1.00 87.00 271 ASN A C 1
ATOM 2174 O O . ASN A 1 271 ? 16.494 -8.809 -2.238 1.00 87.00 271 ASN A O 1
ATOM 2178 N N . LYS A 1 272 ? 16.673 -8.432 -4.446 1.00 86.12 272 LYS A N 1
ATOM 2179 C CA . LYS A 1 272 ? 17.325 -7.113 -4.328 1.00 86.12 272 LYS A CA 1
ATOM 2180 C C . LYS A 1 272 ? 16.430 -6.076 -3.642 1.00 86.12 272 LYS A C 1
ATOM 2182 O O . LYS A 1 272 ? 16.934 -5.221 -2.923 1.00 86.12 272 LYS A O 1
ATOM 2187 N N . TYR A 1 273 ? 15.129 -6.090 -3.917 1.00 86.44 273 TYR A N 1
ATOM 2188 C CA . TYR A 1 273 ? 14.182 -5.158 -3.298 1.00 86.44 273 TYR A CA 1
ATOM 2189 C C . TYR A 1 273 ? 13.860 -5.549 -1.860 1.00 86.44 273 TYR A C 1
ATOM 2191 O O . TYR A 1 273 ? 13.686 -4.674 -1.021 1.00 86.44 273 TYR A O 1
ATOM 2199 N N . HIS A 1 274 ? 13.818 -6.850 -1.584 1.00 84.94 274 HIS A N 1
ATOM 2200 C CA . HIS A 1 274 ? 13.535 -7.401 -0.267 1.00 84.94 274 HIS A CA 1
ATOM 2201 C C . HIS A 1 274 ? 14.699 -7.255 0.717 1.00 84.94 274 HIS A C 1
ATOM 2203 O O . HIS A 1 274 ? 14.470 -7.216 1.917 1.00 84.94 274 HIS A O 1
ATOM 2209 N N . SER A 1 275 ? 15.936 -7.155 0.224 1.00 82.19 275 SER A N 1
ATOM 2210 C CA . SER A 1 275 ? 17.126 -6.933 1.053 1.00 82.19 275 SER A CA 1
ATOM 2211 C C . SER A 1 275 ? 17.409 -5.458 1.370 1.00 82.19 275 SER A C 1
ATOM 2213 O O . SER A 1 275 ? 18.507 -5.158 1.835 1.00 82.19 275 SER A O 1
ATOM 2215 N N . ARG A 1 276 ? 16.506 -4.539 1.007 1.00 71.62 276 ARG A N 1
ATOM 2216 C CA . ARG A 1 276 ? 16.614 -3.113 1.346 1.00 71.62 276 ARG A CA 1
ATOM 2217 C C . ARG A 1 276 ? 16.217 -2.879 2.793 1.00 71.62 276 ARG A C 1
ATOM 2219 O O . ARG A 1 276 ? 16.898 -2.047 3.424 1.00 71.62 276 ARG A O 1
#

Foldseek 3Di:
DDDDDDDPPPPPQPQNQLCDAQWDDDPQWIHARQKIFGADLQGFTFWIWGQADPQSPDGHSDTDIWFPGTWDKWFALDPPDTFDKDWDDKDFPDDDSFKTKIKTWIDGPFKIKIWIWMATNQQKIKIKIKIATQAWTKTQKMKTKGWTQPQFFQWKDFLPDFTHGDDQKRKHFLVCCVPTFPWMWGGDQGKIKIKHWDPDCADPDNQAGAQQCLVRQKMWMFHDDPRTGMTMIMRGMDTDHHGYMYIGIMMMGIDHNDCVVVDSRVNVVNVVVVVD

Radius of gyration: 19.82 Å; Cα contacts (8 Å, |Δi|>4): 700; chains: 1; bounding box: 43×71×50 Å

Mean predicted aligned error: 6.59 Å

InterPro domains:
  IPR045711 Glycoside hydrolase 123-like, N-terminal domain [PF19543] (20-272)